Protein 4RTK (pdb70)

B-factor: mean 41.43, std 12.76, range [21.75, 84.57]

InterPro domains:
  IPR002052 DNA methylase, N-6 adenine-specific, conserved site [PS00092] (178-184)
  IPR012263 Adenine mod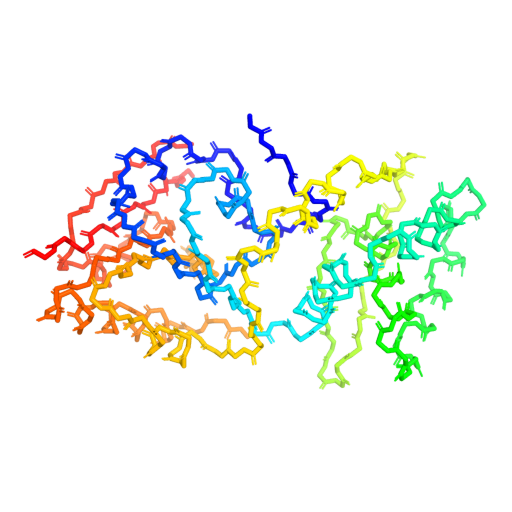ification methylase, M.EcoRV-type [PIRSF000398] (1-269)
  IPR012327 D12 class N6 adenine-specific DNA methyltransferase [PF02086] (10-251)
  IPR012327 D12 class N6 adenine-specific DNA methyltransferase [PR00505] (10-26)
  IPR012327 D12 class N6 adenine-specific DNA methyltransferase [PR00505] (31-45)
  IPR012327 D12 class N6 adenine-specific DNA methyltransferase [PR00505] (50-63)
  IPR012327 D12 class N6 adenine-specific DNA methyltransferase [PR00505] (175-187)
  IPR012327 D12 class N6 adenine-specific DNA methyltransferase [PTHR30481] (2-269)
  IPR012327 D12 class N6 adenine-specific DNA methyltransferase [TIGR00571] (5-267)
  IPR023095 Adenine-specific methyltransferase, domain 2 [G3DSA:1.10.1020.10] (57-156)
  IPR029063 S-adenosyl-L-methionine-dependent methyltransferase superfamily [G3DSA:3.40.50.150] (7-240)
  IPR029063 S-adenosyl-L-methionine-dependent methyltransferase superfamily [SSF53335] (5-267)

Structure (mmCIF, N/CA/C/O backbone):
data_4RTK
#
_entry.id   4RTK
#
_cell.length_a   36.331
_cell.length_b   63.044
_cell.length_c   142.185
_cell.angle_alpha   90.00
_cell.angle_beta   90.00
_cell.angle_gamma   90.00
#
_symmetry.space_group_name_H-M   'P 21 21 21'
#
loop_
_entity.id
_entity.type
_entity.pdbx_description
1 polymer 'DNA adenine methylase'
2 polymer "DNA (5'-D(*TP*CP*TP*AP*AP*AP*GP*AP*TP*CP*G)-3')"
3 polymer "DNA (5'-D(*AP*CP*GP*AP*TP*CP*TP*TP*TP*AP*G)-3')"
4 non-polymer S-ADENOSYL-L-HOMOCYSTEINE
5 non-polymer GLYCEROL
6 water water
#
loop_
_atom_site.group_PDB
_atom_site.id
_atom_site.type_symbol
_atom_site.label_atom_id
_atom_site.label_alt_id
_atom_site.label_comp_id
_atom_site.label_asym_id
_atom_site.label_entity_id
_atom_site.label_seq_id
_atom_site.pdbx_PDB_ins_code
_atom_site.Cartn_x
_atom_site.Cartn_y
_atom_site.Cartn_z
_atom_site.occupancy
_atom_site.B_iso_or_equiv
_atom_site.auth_seq_id
_atom_site.auth_comp_id
_atom_site.auth_asym_id
_atom_site.auth_atom_id
_atom_site.pdbx_PDB_model_num
ATOM 1 N N . LYS A 1 23 ? -23.649 -1.105 91.042 1.00 63.62 3 LYS A N 1
ATOM 2 C CA . LYS A 1 23 ? -22.234 -0.822 90.830 1.00 62.04 3 LYS A CA 1
ATOM 3 C C . LYS A 1 23 ? -21.576 -0.265 92.089 1.00 59.73 3 LYS A C 1
ATOM 4 O O . LYS A 1 23 ? -21.816 0.882 92.474 1.00 60.16 3 LYS A O 1
ATOM 10 N N . ASN A 1 24 ? -20.742 -1.083 92.721 1.00 55.87 4 ASN A N 1
ATOM 11 C CA . ASN A 1 24 ? -20.024 -0.672 93.922 1.00 52.66 4 ASN A CA 1
ATOM 12 C C . ASN A 1 24 ? -18.804 0.175 93.581 1.00 50.07 4 ASN A C 1
ATOM 13 O O . ASN A 1 24 ? -18.077 -0.122 92.632 1.00 49.67 4 ASN A O 1
ATOM 18 N N . ARG A 1 25 ? -18.583 1.232 94.356 1.00 48.04 5 ARG A N 1
ATOM 19 C CA . ARG A 1 2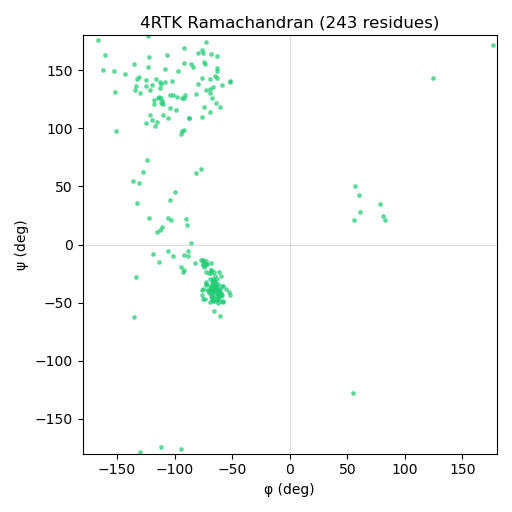5 ? -17.446 2.119 94.132 1.00 44.58 5 ARG A CA 1
ATOM 20 C C . ARG A 1 25 ? -16.269 1.777 95.040 1.00 39.40 5 ARG A C 1
ATOM 21 O O . ARG A 1 25 ? -16.452 1.301 96.160 1.00 37.33 5 ARG A O 1
ATOM 29 N N . ALA A 1 26 ? -15.060 2.021 94.546 1.00 36.71 6 ALA A N 1
ATOM 30 C CA . ALA A 1 26 ? -13.863 1.874 95.362 1.00 34.20 6 ALA A CA 1
ATOM 31 C C . ALA A 1 26 ? -13.776 3.044 96.330 1.00 33.28 6 ALA A C 1
ATOM 32 O O . ALA A 1 26 ? -14.364 4.097 96.083 1.00 33.88 6 ALA A O 1
ATOM 34 N N . PHE A 1 27 ? -13.056 2.868 97.432 1.00 31.68 7 PHE A N 1
ATOM 35 C CA . PHE A 1 27 ? -12.921 3.951 98.397 1.00 31.19 7 PHE A CA 1
ATOM 36 C C . PHE A 1 27 ? -11.733 4.845 98.048 1.00 30.62 7 PHE A C 1
ATOM 37 O O . PHE A 1 27 ? -11.519 5.880 98.678 1.00 30.83 7 PHE A O 1
ATOM 45 N N . LEU A 1 28 ? -10.975 4.445 97.029 1.00 29.93 8 LEU A N 1
ATOM 46 C CA . LEU A 1 28 ? -9.820 5.215 96.579 1.00 29.21 8 LEU A CA 1
ATOM 47 C C . LEU A 1 28 ? -10.020 5.813 95.194 1.00 30.14 8 LEU A C 1
ATOM 48 O O . LEU A 1 28 ? -10.570 5.165 94.302 1.00 30.40 8 LEU A O 1
ATOM 53 N N . LYS A 1 29 ? -9.571 7.052 95.019 1.00 29.92 9 LYS A N 1
ATOM 54 C CA . LYS A 1 29 ? -9.383 7.603 93.685 1.00 30.59 9 LYS A CA 1
ATOM 55 C C . LYS A 1 29 ? -8.155 6.927 93.093 1.00 31.79 9 LYS A C 1
ATOM 56 O O . LYS A 1 29 ? -7.128 6.821 93.760 1.00 31.15 9 LYS A O 1
ATOM 62 N N . TRP A 1 30 ? -8.247 6.461 91.853 1.00 34.34 10 TRP A N 1
ATOM 63 C CA . TRP A 1 30 ? -7.125 5.747 91.257 1.00 35.96 10 TRP A CA 1
ATOM 64 C C . TRP A 1 30 ? -7.108 5.910 89.742 1.00 39.08 10 TRP A C 1
ATOM 65 O O . TRP A 1 30 ? -8.129 5.733 89.079 1.00 39.27 10 TRP A O 1
ATOM 76 N N . ALA A 1 31 ? -5.941 6.253 89.204 1.00 41.60 11 ALA A N 1
ATOM 77 C CA . ALA A 1 31 ? -5.787 6.477 87.771 1.00 44.57 11 ALA A CA 1
ATOM 78 C C . ALA A 1 31 ? -5.914 5.171 87.000 1.00 45.75 11 ALA A C 1
ATOM 79 O O . ALA A 1 31 ? -5.322 4.159 87.375 1.00 44.94 11 ALA A O 1
ATOM 81 N N . GLY A 1 32 ? -6.688 5.198 85.922 1.00 47.95 12 GLY A N 1
ATOM 82 C CA . GLY A 1 32 ? -6.914 4.010 85.123 1.00 49.34 12 GLY A CA 1
ATOM 83 C C . GLY A 1 32 ? -7.969 3.108 85.732 1.00 50.67 12 GLY A C 1
ATOM 84 O O . GLY A 1 32 ? -7.977 1.899 85.493 1.00 51.49 12 GLY A O 1
ATOM 85 N N . GLY A 1 33 ? -8.855 3.696 86.531 1.00 51.61 13 GLY A N 1
ATOM 86 C CA . GLY A 1 33 ? -9.965 2.961 87.109 1.00 52.49 13 GLY A CA 1
ATOM 87 C C . GLY A 1 33 ? -10.890 2.450 86.024 1.00 55.14 13 GLY A C 1
ATOM 88 O O . GLY A 1 33 ? -11.031 3.078 84.975 1.00 57.04 13 GLY A O 1
ATOM 89 N N . LYS A 1 34 ? -11.522 1.310 86.275 1.00 55.39 14 LYS A N 1
ATOM 90 C CA . LYS A 1 34 ? -12.343 0.663 85.259 1.00 56.59 14 LYS A CA 1
ATOM 91 C C . LYS A 1 34 ? -13.833 0.700 85.586 1.00 57.04 14 LYS A C 1
ATOM 92 O O . LYS A 1 34 ? -14.621 -0.032 84.986 1.00 57.14 14 LYS A O 1
ATOM 98 N N . TYR A 1 35 ? -14.211 1.556 86.532 1.00 57.80 15 TYR A N 1
ATOM 99 C CA . TYR A 1 35 ? -15.617 1.732 86.898 1.00 58.82 15 TYR A CA 1
ATOM 100 C C . TYR A 1 35 ? -16.533 2.022 85.695 1.00 59.54 15 TYR A C 1
ATOM 101 O O . TYR A 1 35 ? -17.621 1.454 85.611 1.00 60.88 15 TYR A O 1
ATOM 110 N N . PRO A 1 36 ? -16.109 2.897 84.762 1.00 58.46 16 PRO A N 1
ATOM 111 C CA . PRO A 1 36 ? -17.033 3.142 83.645 1.00 59.13 16 PRO A CA 1
ATOM 112 C C . PRO A 1 36 ? -17.153 1.988 82.644 1.00 57.77 16 PRO A C 1
ATOM 113 O O . PRO A 1 36 ? -18.076 1.998 81.831 1.00 59.88 16 PRO A O 1
ATOM 117 N N . LEU A 1 37 ? -16.243 1.019 82.697 1.00 54.98 17 LEU A N 1
ATOM 118 C CA . LEU A 1 37 ? -16.206 -0.044 81.693 1.00 53.44 17 LEU A CA 1
ATOM 119 C C . LEU A 1 37 ? -16.559 -1.417 82.258 1.00 51.05 17 LEU A C 1
ATOM 120 O O . LEU A 1 37 ? -16.354 -2.436 81.596 1.00 50.55 17 LEU A O 1
ATOM 125 N N . LEU A 1 38 ? -17.094 -1.439 83.474 1.00 49.16 18 LEU A N 1
ATOM 126 C CA . LEU A 1 38 ? -17.319 -2.689 84.195 1.00 48.00 18 LEU A CA 1
ATOM 127 C C . LEU A 1 38 ? -18.270 -3.651 83.487 1.00 49.70 18 LEU A C 1
ATOM 128 O O . LEU A 1 38 ? -18.054 -4.863 83.504 1.00 49.35 18 LEU A O 1
ATOM 133 N N . ASP A 1 39 ? -19.318 -3.118 82.868 1.00 51.38 19 ASP A N 1
ATOM 134 C CA . ASP A 1 39 ? -20.296 -3.958 82.186 1.00 53.11 19 ASP A CA 1
ATOM 135 C C . ASP A 1 39 ? -19.681 -4.680 80.988 1.00 52.28 19 ASP A C 1
ATOM 136 O O . ASP A 1 39 ? -20.021 -5.828 80.706 1.00 52.38 19 ASP A O 1
ATOM 141 N N . ASP A 1 40 ? -18.770 -4.007 80.291 1.00 51.66 20 ASP A N 1
ATOM 142 C CA . ASP A 1 40 ? -18.089 -4.610 79.151 1.00 52.13 20 ASP A CA 1
ATOM 143 C C . ASP A 1 40 ? -17.127 -5.702 79.608 1.00 49.59 20 ASP A C 1
ATOM 144 O O . ASP A 1 40 ? -17.012 -6.749 78.970 1.00 49.99 20 ASP A O 1
ATOM 149 N N . ILE A 1 41 ? -16.442 -5.450 80.718 1.00 47.30 21 ILE A N 1
ATOM 150 C CA . ILE A 1 41 ? -15.491 -6.407 81.269 1.00 46.03 21 ILE A CA 1
ATOM 151 C C . ILE A 1 41 ? -16.199 -7.667 81.760 1.00 47.27 21 ILE A C 1
ATOM 152 O O . ILE A 1 41 ? -15.788 -8.784 81.445 1.00 47.89 21 ILE A O 1
ATOM 157 N N . LYS A 1 42 ? -17.271 -7.476 82.521 1.00 47.91 22 LYS A N 1
ATOM 158 C CA . LYS A 1 42 ? -18.025 -8.589 83.089 1.00 48.60 22 LYS A CA 1
ATOM 159 C C . LYS A 1 42 ? -18.708 -9.427 82.014 1.00 51.02 22 LYS A C 1
ATOM 160 O O . LYS A 1 42 ? -19.001 -10.603 82.227 1.00 51.84 22 LYS A O 1
ATOM 166 N N . ARG A 1 43 ? -18.958 -8.820 80.859 1.00 51.97 23 ARG A N 1
ATOM 167 C CA . ARG A 1 43 ? -19.606 -9.521 79.759 1.00 54.27 23 ARG A CA 1
ATOM 168 C C . ARG A 1 43 ? -18.664 -10.524 79.097 1.00 54.24 23 ARG A C 1
ATOM 169 O O . ARG A 1 43 ? -19.110 -11.485 78.474 1.00 56.26 23 ARG A O 1
ATOM 171 N N . HIS A 1 44 ? -17.363 -10.299 79.240 1.00 52.24 24 HIS A N 1
ATOM 172 C CA . HIS A 1 44 ? -16.372 -11.130 78.566 1.00 51.98 24 HIS A CA 1
ATOM 173 C C . HIS A 1 44 ? -15.459 -11.851 79.551 1.00 49.70 24 HIS A C 1
ATOM 174 O O . HIS A 1 44 ? -14.665 -12.705 79.159 1.00 49.74 24 HIS A O 1
ATOM 181 N N . LEU A 1 45 ? -15.576 -11.503 80.828 1.00 48.24 25 LEU A N 1
ATOM 182 C CA . LEU A 1 45 ? -14.801 -12.165 81.871 1.00 46.75 25 LEU A CA 1
ATOM 183 C C . LEU A 1 45 ? -15.359 -13.560 82.138 1.00 48.34 25 LEU A C 1
ATOM 184 O O . LEU A 1 45 ? -16.515 -13.702 82.537 1.00 49.50 25 LEU A O 1
ATOM 189 N N . PRO A 1 46 ? -14.537 -14.596 81.911 1.00 48.40 26 PRO A N 1
ATOM 190 C CA . PRO A 1 46 ? -14.956 -15.988 82.109 1.00 49.68 26 PRO A 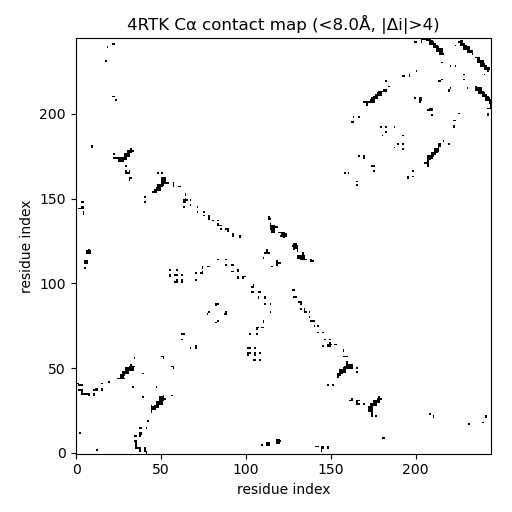CA 1
ATOM 191 C C . PRO A 1 46 ? -15.294 -16.291 83.565 1.00 48.77 26 PRO A C 1
ATOM 192 O O . PRO A 1 46 ? -14.903 -15.539 84.458 1.00 46.84 26 PRO A O 1
ATOM 196 N N . LYS A 1 47 ? -16.017 -17.382 83.796 1.00 50.23 27 LYS A N 1
ATOM 197 C CA . LYS A 1 47 ? -16.381 -17.783 85.148 1.00 50.40 27 LYS A CA 1
ATOM 198 C C . LYS A 1 47 ? -15.342 -18.738 85.723 1.00 49.92 27 LYS A C 1
ATOM 199 O O . LYS A 1 47 ? -14.620 -19.405 84.980 1.00 50.96 27 LYS A O 1
ATOM 201 N N . GLY A 1 48 ? -15.269 -18.797 87.048 1.00 48.92 28 GLY A N 1
ATOM 202 C CA . GLY A 1 48 ? -14.313 -19.655 87.722 1.00 48.55 28 GLY A CA 1
ATOM 203 C C . GLY A 1 48 ? -14.368 -19.486 89.228 1.00 48.13 28 GLY A C 1
ATOM 204 O O . GLY A 1 48 ? -15.046 -18.594 89.736 1.00 47.73 28 GLY A O 1
ATOM 205 N N . GLU A 1 49 ? -13.653 -20.348 89.944 1.00 47.91 29 GLU A N 1
ATOM 206 C CA . GLU A 1 49 ? -13.622 -20.288 91.400 1.00 47.22 29 GLU A CA 1
ATOM 207 C C . GLU A 1 49 ? -12.892 -19.044 91.894 1.00 43.54 29 GLU A C 1
ATOM 208 O O . GLU A 1 49 ? -13.361 -18.357 92.802 1.00 42.77 29 GLU A O 1
ATOM 214 N N . CYS A 1 50 ? -11.742 -18.763 91.291 1.00 41.42 30 CYS A N 1
ATOM 215 C CA . CYS A 1 50 ? -10.877 -17.689 91.764 1.00 38.77 30 CYS A CA 1
ATOM 216 C C . CYS A 1 50 ? -10.546 -16.673 90.674 1.00 37.36 30 CYS A C 1
ATOM 217 O O . CYS A 1 50 ? -10.238 -17.041 89.540 1.00 38.06 30 CYS A O 1
ATOM 220 N N . LEU A 1 51 ? -10.610 -15.392 91.029 1.00 35.97 31 LEU A N 1
ATOM 221 C CA . LEU A 1 51 ? -10.202 -14.323 90.123 1.00 35.47 31 LEU A CA 1
ATOM 222 C C . LEU A 1 51 ? -8.841 -13.768 90.526 1.00 34.43 31 LEU A C 1
ATOM 223 O O . LEU A 1 51 ? -8.626 -13.404 91.683 1.00 33.80 31 LEU A O 1
ATOM 228 N N . VAL A 1 52 ? -7.925 -13.704 89.565 1.00 33.96 32 VAL A N 1
ATOM 229 C CA . VAL A 1 52 ? -6.593 -13.170 89.817 1.00 32.53 32 VAL A CA 1
ATOM 230 C C . VAL A 1 52 ? -6.407 -11.823 89.123 1.00 31.32 32 VAL A C 1
ATOM 231 O O . VAL A 1 52 ? -6.541 -11.721 87.903 1.00 31.43 32 VAL A O 1
ATOM 235 N N . GLU A 1 53 ? -6.109 -10.791 89.908 1.00 30.86 33 GLU A N 1
ATOM 236 C CA . GLU A 1 53 ? -5.842 -9.461 89.367 1.00 30.35 33 GLU A CA 1
ATOM 237 C C . GLU A 1 53 ? -4.414 -9.015 89.676 1.00 28.56 33 GLU A C 1
ATOM 238 O O . GLU A 1 53 ? -4.117 -8.597 90.795 1.00 28.01 33 GLU A O 1
ATOM 244 N N . PRO A 1 54 ? -3.522 -9.109 88.681 1.00 28.09 34 PRO A N 1
ATOM 245 C CA . PRO A 1 54 ? -2.121 -8.694 88.820 1.00 27.33 34 PRO A CA 1
ATOM 246 C C . PRO A 1 54 ? -1.961 -7.181 88.974 1.00 26.08 34 PRO A C 1
ATOM 247 O O . PRO A 1 54 ? -0.939 -6.723 89.485 1.00 25.90 34 PRO A O 1
ATOM 251 N N . PHE A 1 55 ? -2.961 -6.421 88.534 1.00 25.64 35 PHE A N 1
ATOM 252 C CA . PHE A 1 55 ? -2.932 -4.963 88.629 1.00 25.50 35 PHE A CA 1
ATOM 253 C C . PHE A 1 55 ? -4.201 -4.454 89.304 1.00 25.37 35 PHE A C 1
ATOM 254 O O . PHE A 1 55 ? -4.973 -3.717 88.692 1.00 24.89 35 PHE A O 1
ATOM 262 N N . VAL A 1 56 ? -4.413 -4.837 90.561 1.00 25.91 36 VAL A N 1
ATOM 263 C CA . VAL A 1 56 ? -5.712 -4.638 91.204 1.00 26.17 36 VAL A CA 1
ATOM 264 C C . VAL A 1 56 ? -6.101 -3.163 91.348 1.00 25.36 36 VAL A C 1
ATOM 265 O O . VAL A 1 56 ? -7.273 -2.820 91.203 1.00 25.62 36 VAL A O 1
ATOM 269 N N . GLY A 1 57 ? -5.124 -2.294 91.599 1.00 25.08 37 GLY A N 1
ATOM 270 C CA . GLY A 1 57 ? -5.397 -0.876 91.774 1.00 24.99 37 GLY A CA 1
ATOM 271 C C . GLY A 1 57 ? -6.436 -0.611 92.849 1.00 25.22 37 GLY A C 1
ATOM 272 O O . GLY A 1 57 ? -6.316 -1.102 93.972 1.00 24.05 37 GLY A O 1
ATOM 273 N N . ALA A 1 58 ? -7.465 0.157 92.500 1.00 26.57 38 ALA A N 1
ATOM 274 C CA . ALA A 1 58 ? -8.541 0.474 93.433 1.00 27.91 38 ALA A CA 1
ATOM 275 C C . ALA A 1 58 ? -9.478 -0.716 93.627 1.00 28.63 38 ALA A C 1
ATOM 276 O O . ALA A 1 58 ? -10.298 -0.727 94.546 1.00 29.16 38 ALA A O 1
ATOM 278 N N . GLY A 1 59 ? -9.357 -1.708 92.749 1.00 28.54 39 GLY A N 1
ATOM 279 C CA . GLY A 1 59 ? -10.108 -2.945 92.872 1.00 29.00 39 GLY A CA 1
ATOM 280 C C . GLY A 1 59 ? -11.553 -2.865 92.414 1.00 30.57 39 GLY A C 1
ATOM 281 O O . GLY A 1 59 ? -12.422 -3.528 92.980 1.00 30.96 39 GLY A O 1
ATOM 282 N N . SER A 1 60 ? -11.812 -2.070 91.380 1.00 31.59 40 SER A N 1
ATOM 283 C CA . SER A 1 60 ? -13.176 -1.856 90.902 1.00 33.23 40 SER A CA 1
ATOM 284 C C . SER A 1 60 ? -13.804 -3.127 90.326 1.00 33.51 40 SER A C 1
ATOM 285 O O . SER A 1 60 ? -15.017 -3.325 90.419 1.00 34.17 40 SER A O 1
ATOM 288 N N . VAL A 1 61 ? -12.982 -3.989 89.737 1.00 32.64 41 VAL A N 1
ATOM 289 C CA . VAL A 1 61 ? -13.472 -5.253 89.195 1.00 33.60 41 VAL A CA 1
ATOM 290 C C . VAL A 1 61 ? -13.753 -6.237 90.328 1.00 33.07 41 VAL A C 1
ATOM 291 O O . VAL A 1 61 ? -14.803 -6.881 90.363 1.00 33.96 41 VAL A O 1
ATOM 295 N N . PHE A 1 62 ? -12.804 -6.337 91.252 1.00 31.94 42 PHE A N 1
ATOM 296 C CA . PHE A 1 62 ? -12.951 -7.148 92.457 1.00 31.38 42 PHE A CA 1
ATOM 297 C C . PHE A 1 62 ? -14.230 -6.796 93.212 1.00 31.91 42 PHE A C 1
ATOM 298 O O . PHE A 1 62 ? -14.941 -7.680 93.690 1.00 32.83 42 PHE A O 1
ATOM 306 N N . LEU A 1 63 ? -14.530 -5.504 93.295 1.00 31.21 43 LEU A N 1
ATOM 307 C CA . LEU A 1 63 ? -15.698 -5.038 94.034 1.00 32.74 43 LEU A CA 1
ATOM 308 C C . LEU A 1 63 ? -17.012 -5.279 93.292 1.00 34.55 43 LEU A C 1
ATOM 309 O O . LEU A 1 63 ? -18.084 -5.233 93.895 1.00 36.58 43 LEU A O 1
ATOM 314 N N . ASN A 1 64 ? -16.935 -5.538 91.990 1.00 34.28 44 ASN A N 1
ATOM 315 C CA . ASN A 1 64 ? -18.146 -5.672 91.185 1.00 36.87 44 ASN A CA 1
ATOM 316 C C . ASN A 1 64 ? -18.270 -7.012 90.468 1.00 38.71 44 ASN A C 1
ATOM 317 O O . ASN A 1 64 ? -18.973 -7.125 89.465 1.00 40.23 44 ASN A O 1
ATOM 322 N N . THR A 1 65 ? -17.585 -8.024 90.990 1.00 38.48 45 THR A N 1
ATOM 323 C CA . THR A 1 65 ? -17.748 -9.390 90.506 1.00 39.87 45 THR A CA 1
ATOM 324 C C . THR A 1 65 ? -18.155 -10.293 91.665 1.00 40.97 45 THR A C 1
ATOM 325 O O . THR A 1 65 ? -18.278 -9.833 92.801 1.00 39.75 45 THR A O 1
ATOM 329 N N . ASP A 1 66 ? -18.363 -11.575 91.381 1.00 43.05 46 ASP A N 1
ATOM 330 C CA . ASP A 1 66 ? -18.849 -12.499 92.399 1.00 45.22 46 ASP A CA 1
ATOM 331 C C . ASP A 1 66 ? -18.105 -13.834 92.376 1.00 45.51 46 ASP A C 1
ATOM 332 O O . ASP A 1 66 ? -18.718 -14.896 92.273 1.00 47.72 46 ASP A O 1
ATOM 337 N N . PHE A 1 67 ? -16.781 -13.776 92.475 1.00 43.11 47 PHE A N 1
ATOM 338 C CA . PHE A 1 67 ? -15.976 -14.988 92.564 1.00 43.48 47 PHE A CA 1
ATOM 339 C C . PHE A 1 67 ? -15.915 -15.463 94.013 1.00 44.42 47 PHE A C 1
ATOM 340 O O . PHE A 1 67 ? -16.036 -14.662 94.941 1.00 44.23 47 PHE A O 1
ATOM 348 N N . SER A 1 68 ? -15.735 -16.766 94.206 1.00 45.38 48 SER A N 1
ATOM 349 C CA . SER A 1 68 ? -15.687 -17.336 95.548 1.00 46.21 48 SER A CA 1
ATOM 350 C C . SER A 1 68 ? -14.354 -17.040 96.228 1.00 44.20 48 SER A C 1
ATOM 351 O O . SER A 1 68 ? -14.233 -17.144 97.448 1.00 44.21 48 SER A O 1
ATOM 354 N N . ARG A 1 69 ? -13.359 -16.667 95.429 1.00 42.09 49 ARG A N 1
ATOM 355 C CA . ARG A 1 69 ? -12.020 -16.393 95.938 1.00 40.27 49 ARG A CA 1
ATOM 356 C C . ARG A 1 69 ? -11.292 -15.400 95.041 1.00 36.73 49 ARG A C 1
ATOM 357 O O . ARG A 1 69 ? -11.525 -15.357 93.834 1.00 35.99 49 ARG A O 1
ATOM 365 N N . TYR A 1 70 ? -10.414 -14.600 95.637 1.00 34.41 50 TYR A N 1
ATOM 366 C CA . TYR A 1 70 ? -9.648 -13.616 94.881 1.00 32.73 50 TYR A CA 1
ATOM 367 C C . TYR A 1 70 ? -8.165 -13.643 95.235 1.00 30.91 50 TYR A C 1
ATOM 368 O O . TYR A 1 70 ? -7.791 -13.843 96.390 1.00 30.59 50 TYR A O 1
ATOM 377 N N . ILE A 1 71 ? -7.329 -13.447 94.222 1.00 29.41 51 ILE A N 1
ATOM 378 C CA . ILE A 1 71 ? -5.909 -13.192 94.428 1.00 28.68 51 ILE A CA 1
ATOM 379 C C . ILE A 1 71 ? -5.597 -11.827 93.833 1.00 26.83 51 ILE A C 1
ATOM 380 O O . ILE A 1 71 ? -5.579 -11.659 92.613 1.00 26.67 51 ILE A O 1
ATOM 385 N N . LEU A 1 72 ? -5.372 -10.847 94.700 1.00 26.16 52 LEU A N 1
ATOM 386 C CA . LEU A 1 72 ? -5.217 -9.467 94.259 1.00 25.38 52 LEU A CA 1
ATOM 387 C C . LEU A 1 72 ? -3.799 -8.965 94.505 1.00 25.03 52 LEU A C 1
ATOM 388 O O . LEU A 1 72 ? -3.287 -9.042 95.623 1.00 25.33 52 LEU A O 1
ATOM 393 N N . ALA A 1 73 ? -3.168 -8.448 93.456 1.00 23.72 53 ALA A N 1
ATOM 394 C CA . ALA A 1 73 ? -1.779 -8.020 93.555 1.00 23.18 53 ALA A CA 1
ATOM 395 C C . ALA A 1 73 ? -1.534 -6.662 92.904 1.00 23.54 53 ALA A C 1
ATOM 396 O O . ALA A 1 73 ? -2.273 -6.238 92.014 1.00 23.52 53 ALA A O 1
ATOM 398 N N . ASP A 1 74 ? -0.484 -5.990 93.365 1.00 23.72 54 ASP A N 1
ATOM 399 C CA . ASP A 1 74 ? -0.073 -4.700 92.826 1.00 24.87 54 ASP A CA 1
ATOM 400 C C . ASP A 1 74 ? 1.364 -4.419 93.253 1.00 24.92 54 ASP A C 1
ATOM 401 O O . ASP A 1 74 ? 1.803 -4.873 94.311 1.00 25.62 54 ASP A O 1
ATOM 406 N N . ILE A 1 75 ? 2.098 -3.676 92.433 1.00 24.53 55 ILE A N 1
ATOM 407 C CA . ILE A 1 75 ? 3.485 -3.356 92.749 1.00 25.38 55 ILE A CA 1
ATOM 408 C C . ILE A 1 75 ? 3.551 -2.296 93.852 1.00 24.80 55 ILE A C 1
ATOM 409 O O . ILE A 1 75 ? 4.571 -2.146 94.525 1.00 24.42 55 ILE A O 1
ATOM 414 N N . ASN A 1 76 ? 2.449 -1.576 94.044 1.00 23.80 56 ASN A N 1
ATOM 415 C CA . ASN A 1 76 ? 2.384 -0.517 95.047 1.00 25.02 56 ASN A CA 1
ATOM 416 C C . ASN A 1 76 ? 2.250 -1.108 96.448 1.00 24.45 56 ASN A C 1
ATOM 417 O O . ASN A 1 76 ? 1.204 -1.654 96.801 1.00 24.51 56 ASN A O 1
ATOM 422 N N . SER A 1 77 ? 3.309 -0.991 97.244 1.00 24.57 57 SER A N 1
ATOM 423 C CA . SER A 1 77 ? 3.339 -1.593 98.574 1.00 24.59 57 SER A CA 1
ATOM 424 C C . SER A 1 77 ? 2.454 -0.855 99.575 1.00 24.28 57 SER A C 1
ATOM 425 O O . SER A 1 77 ? 1.905 -1.467 100.492 1.00 24.13 57 SER A O 1
ATOM 428 N N . ASP A 1 78 ? 2.321 0.456 99.407 1.00 23.97 58 ASP A N 1
ATOM 429 C CA . ASP A 1 78 ? 1.446 1.240 100.272 1.00 24.04 58 ASP A CA 1
ATOM 430 C C . ASP A 1 78 ? -0.008 0.832 100.064 1.00 22.85 58 ASP A C 1
ATOM 431 O O . ASP A 1 78 ? -0.794 0.774 101.011 1.00 22.15 58 ASP A O 1
ATOM 436 N N . LEU A 1 79 ? -0.351 0.548 98.812 1.00 22.22 59 LEU A N 1
ATOM 437 C CA . LEU A 1 79 ? -1.695 0.120 98.450 1.00 23.04 59 LEU A CA 1
ATOM 438 C C . LEU A 1 79 ? -2.035 -1.232 99.072 1.00 23.54 59 LEU A C 1
ATOM 439 O O . LEU A 1 79 ? -3.098 -1.403 99.668 1.00 24.44 59 LEU A O 1
ATOM 444 N N . ILE A 1 80 ? -1.123 -2.188 98.929 1.00 23.21 60 ILE A N 1
ATOM 445 C CA . ILE A 1 80 ? -1.338 -3.535 99.446 1.00 23.15 60 ILE A CA 1
ATOM 446 C C . ILE A 1 80 ? -1.376 -3.540 100.976 1.00 23.54 60 ILE A C 1
ATOM 447 O O . ILE A 1 80 ? -2.190 -4.239 101.580 1.00 25.01 60 ILE A O 1
ATOM 452 N N . SER A 1 81 ? -0.505 -2.752 101.599 1.00 22.81 61 SER A N 1
ATOM 453 C CA . SER A 1 81 ? -0.493 -2.640 103.055 1.00 22.84 61 SER A CA 1
ATOM 454 C C . SER A 1 81 ? -1.806 -2.051 103.562 1.00 23.50 61 SER A C 1
ATOM 455 O O . SER A 1 81 ? -2.356 -2.507 104.566 1.00 24.60 61 SER A O 1
ATOM 458 N N . LEU A 1 82 ? -2.303 -1.040 102.855 1.00 22.31 62 LEU A N 1
ATOM 459 C CA . LEU A 1 82 ? -3.577 -0.414 103.187 1.00 22.69 62 LEU A CA 1
ATOM 460 C C . LEU A 1 82 ? -4.727 -1.418 103.148 1.00 22.28 62 LEU A C 1
ATOM 461 O O . LEU A 1 82 ? -5.568 -1.441 104.043 1.00 21.75 62 LEU A O 1
ATOM 466 N N . TYR A 1 83 ? -4.754 -2.249 102.110 1.00 22.86 63 TYR A N 1
ATOM 467 C CA . TYR A 1 83 ? -5.820 -3.234 101.946 1.00 24.06 63 TYR A CA 1
ATOM 468 C C . TYR A 1 83 ? -5.816 -4.269 103.068 1.00 24.80 63 TYR A C 1
ATOM 469 O O . TYR A 1 83 ? -6.874 -4.708 103.526 1.00 25.43 63 TYR A O 1
ATOM 478 N N . ASN A 1 84 ? -4.623 -4.656 103.506 1.00 25.58 64 ASN A N 1
ATOM 479 C CA . ASN A 1 84 ? -4.485 -5.597 104.611 1.00 27.03 64 ASN A CA 1
ATOM 480 C C . ASN A 1 84 ? -4.965 -4.999 105.931 1.00 26.34 64 ASN A C 1
ATOM 481 O O . ASN A 1 84 ? -5.593 -5.684 106.735 1.00 26.76 64 ASN A O 1
ATOM 486 N N . ILE A 1 85 ? -4.666 -3.722 106.150 1.00 25.52 65 ILE A N 1
ATOM 487 C CA . ILE A 1 85 ? -5.094 -3.034 107.366 1.00 26.21 65 ILE A CA 1
ATOM 488 C C . ILE A 1 85 ? -6.611 -2.878 107.406 1.00 25.80 65 ILE A C 1
ATOM 489 O O . ILE A 1 85 ? -7.241 -3.117 108.437 1.00 27.23 65 ILE A O 1
ATOM 494 N N . VAL A 1 86 ? -7.191 -2.475 106.280 1.00 25.99 66 VAL A N 1
ATOM 495 C CA . VAL A 1 86 ? -8.637 -2.315 106.175 1.00 26.59 66 VAL A CA 1
ATOM 496 C C . VAL A 1 86 ? -9.350 -3.648 106.401 1.00 28.11 66 VAL A C 1
ATOM 497 O O . VAL A 1 86 ? -10.390 -3.707 107.058 1.00 29.83 66 VAL A O 1
ATOM 501 N N . LYS A 1 87 ? -8.773 -4.720 105.868 1.00 27.59 67 LYS A N 1
ATOM 502 C CA . LYS A 1 87 ? -9.361 -6.051 105.997 1.00 29.25 67 LYS A CA 1
ATOM 503 C C . LYS A 1 87 ? -9.355 -6.568 107.435 1.00 30.60 67 LYS A C 1
ATOM 504 O O . LYS A 1 87 ? -10.378 -7.038 107.936 1.00 31.75 67 LYS A O 1
ATOM 510 N N . MET A 1 88 ? -8.204 -6.475 108.093 1.00 31.08 68 MET A N 1
ATOM 511 C CA . MET A 1 88 ? -8.007 -7.107 109.396 1.00 33.07 68 MET A CA 1
ATOM 512 C C . MET A 1 88 ? -8.329 -6.197 110.581 1.00 34.06 68 MET A C 1
ATOM 513 O O . MET A 1 88 ? -8.594 -6.676 111.683 1.00 35.23 68 MET A O 1
ATOM 518 N N . ARG A 1 89 ? -8.293 -4.888 110.357 1.00 31.88 69 ARG A N 1
ATOM 519 C CA . ARG A 1 89 ? -8.537 -3.928 111.429 1.00 33.64 69 ARG A CA 1
ATOM 520 C C . ARG A 1 89 ? -9.554 -2.884 110.985 1.00 33.55 69 ARG A C 1
ATOM 521 O O . ARG A 1 89 ? -9.310 -1.682 111.087 1.00 33.17 69 ARG A O 1
ATOM 529 N N . THR A 1 90 ? -10.700 -3.360 110.508 1.00 33.89 70 THR A N 1
ATOM 530 C CA . THR A 1 90 ? -11.697 -2.513 109.858 1.00 34.04 70 THR A CA 1
ATOM 531 C C . THR A 1 90 ? -12.249 -1.401 110.746 1.00 35.00 70 THR A C 1
ATOM 532 O O . THR A 1 90 ? -12.107 -0.221 110.425 1.00 33.92 70 THR A O 1
ATOM 536 N N . ASP A 1 91 ? -12.884 -1.778 111.851 1.00 37.31 71 ASP A 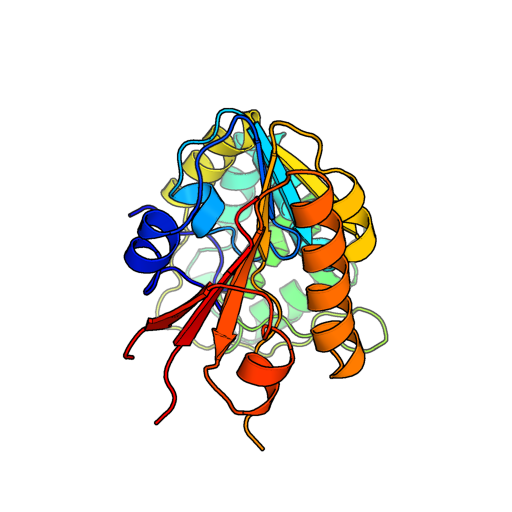N 1
ATOM 537 C CA . ASP A 1 91 ? -13.507 -0.804 112.743 1.00 39.77 71 ASP A CA 1
ATOM 538 C C . ASP A 1 91 ? -12.494 0.192 113.293 1.00 39.00 71 ASP A C 1
ATOM 539 O O . ASP A 1 91 ? -12.769 1.388 113.374 1.00 39.54 71 ASP A O 1
ATOM 544 N N . GLU A 1 92 ? -11.322 -0.311 113.665 1.00 37.70 72 GLU A N 1
ATOM 545 C CA . GLU A 1 92 ? -10.250 0.535 114.171 1.00 37.62 72 GLU A CA 1
ATOM 546 C C . GLU A 1 92 ? -9.795 1.549 113.125 1.00 35.25 72 GLU A C 1
ATOM 547 O O . GLU A 1 92 ? -9.573 2.720 113.437 1.00 35.22 72 GLU A O 1
ATOM 553 N N . TYR A 1 93 ? -9.662 1.092 111.884 1.00 32.85 73 TYR A N 1
ATOM 554 C CA . TYR A 1 93 ? -9.191 1.946 110.800 1.00 30.83 73 TYR A CA 1
ATOM 555 C C . TYR A 1 93 ? -10.190 3.046 110.458 1.00 31.12 73 TYR A C 1
ATOM 556 O O . TYR A 1 93 ? -9.815 4.211 110.321 1.00 31.26 73 TYR A O 1
ATOM 565 N N . VAL A 1 94 ? -11.457 2.667 110.306 1.00 31.15 74 VAL A N 1
ATOM 566 C CA . VAL A 1 94 ? -12.501 3.616 109.935 1.00 31.92 74 VAL A CA 1
ATOM 567 C C . VAL A 1 94 ? -12.605 4.742 110.959 1.00 34.54 74 VAL A C 1
ATOM 568 O O . VAL A 1 94 ? -12.707 5.913 110.593 1.00 35.33 74 VAL A O 1
ATOM 572 N N . GLN A 1 95 ? -12.557 4.385 112.240 1.00 35.82 75 GLN A N 1
ATOM 573 C CA . GLN A 1 95 ? -12.642 5.369 113.316 1.00 38.21 75 GLN A CA 1
ATOM 574 C C . GLN A 1 95 ? -11.482 6.363 113.274 1.00 37.33 75 GLN A C 1
ATOM 575 O O . GLN A 1 95 ? -11.670 7.557 113.506 1.00 38.60 75 GLN A O 1
ATOM 577 N N . ALA A 1 96 ? -10.286 5.867 112.974 1.00 35.12 76 ALA A N 1
ATOM 578 C CA . ALA A 1 96 ? -9.094 6.708 112.945 1.00 34.10 76 ALA A CA 1
ATOM 579 C C . ALA A 1 96 ? -9.048 7.572 111.689 1.00 32.53 76 ALA A C 1
ATOM 580 O O . ALA A 1 96 ? -8.720 8.758 111.751 1.00 32.58 76 ALA A O 1
ATOM 582 N N . ALA A 1 97 ? -9.377 6.970 110.551 1.00 31.17 77 ALA A N 1
ATOM 583 C CA . ALA A 1 97 ? -9.347 7.669 109.270 1.00 30.66 77 ALA A CA 1
ATOM 584 C C . ALA A 1 97 ? -10.406 8.767 109.189 1.00 32.93 77 ALA A C 1
ATOM 585 O O . ALA A 1 97 ? -10.202 9.788 108.531 1.00 32.86 77 ALA A O 1
ATOM 587 N N . ARG A 1 98 ? -11.534 8.550 109.860 1.00 34.74 78 ARG A N 1
ATOM 588 C CA . ARG A 1 98 ? -12.649 9.492 109.825 1.00 37.29 78 ARG A CA 1
ATOM 589 C C . ARG A 1 98 ? -12.282 10.829 110.465 1.00 38.29 78 ARG A C 1
ATOM 590 O O . ARG A 1 98 ? -12.827 11.871 110.108 1.00 38.65 78 ARG A O 1
ATOM 598 N N . GLU A 1 99 ? -11.339 10.792 111.399 1.00 38.84 79 GLU A N 1
ATOM 599 C CA . GLU A 1 99 ? -10.922 11.984 112.126 1.00 41.19 79 GLU A CA 1
ATOM 600 C C . GLU A 1 99 ? -10.120 12.947 111.260 1.00 39.14 79 GLU A C 1
ATOM 601 O O . GLU A 1 99 ? -9.934 14.112 111.628 1.00 40.02 79 GLU A O 1
ATOM 607 N N . LEU A 1 100 ? -9.626 12.456 110.125 1.00 36.42 80 LEU A N 1
ATOM 608 C CA . LEU A 1 100 ? -8.845 13.289 109.216 1.00 35.80 80 LEU A CA 1
ATOM 609 C C . LEU A 1 100 ? -9.722 13.954 108.155 1.00 35.22 80 LEU A C 1
ATOM 610 O O . LEU A 1 100 ? -9.258 14.813 107.404 1.00 34.65 80 LEU A O 1
ATOM 615 N N . PHE A 1 101 ? -10.988 13.548 108.103 1.00 35.55 81 PHE A N 1
ATOM 616 C CA . PHE A 1 101 ? -11.935 14.074 107.122 1.00 36.34 81 PHE A CA 1
ATOM 617 C C . PHE A 1 101 ? -12.836 15.152 107.720 1.00 40.42 81 PHE A C 1
ATOM 618 O O . PHE A 1 101 ? -14.049 15.152 107.511 1.00 42.01 81 PHE A O 1
ATOM 626 N N . VAL A 1 102 ? -12.227 16.069 108.463 1.00 41.91 82 VAL A N 1
ATOM 627 C CA . VAL A 1 102 ? -12.934 17.181 109.081 1.00 45.49 82 VAL A CA 1
ATOM 628 C C . VAL A 1 102 ? -12.584 18.461 108.322 1.00 44.89 82 VAL A C 1
ATOM 629 O O . VAL A 1 102 ? -11.612 18.480 107.567 1.00 42.74 82 VAL A O 1
ATOM 633 N N . PRO A 1 103 ? -13.381 19.530 108.499 1.00 47.55 83 PRO A N 1
ATOM 634 C CA . PRO A 1 103 ? -13.067 20.785 107.803 1.00 47.15 83 PRO A CA 1
ATOM 635 C C . PRO A 1 103 ? -11.690 21.356 108.150 1.00 46.54 83 PRO A C 1
ATOM 636 O O . PRO A 1 103 ? -11.104 22.056 107.324 1.00 45.72 83 PRO A O 1
ATOM 640 N N . GLU A 1 104 ? -11.183 21.056 109.343 1.00 46.79 84 GLU A N 1
ATOM 641 C CA . GLU A 1 104 ? -9.896 21.591 109.787 1.00 47.46 84 GLU A CA 1
ATOM 642 C C . GLU A 1 104 ? -8.731 21.124 108.916 1.00 43.06 84 GLU A C 1
ATOM 643 O O . GLU A 1 104 ? -7.733 21.830 108.774 1.00 43.82 84 GLU A O 1
ATOM 649 N N . THR A 1 105 ? -8.860 19.935 108.335 1.00 39.93 85 THR A N 1
ATOM 650 C CA . THR A 1 105 ? -7.762 19.330 107.586 1.00 36.79 85 THR A CA 1
ATOM 651 C C . THR A 1 105 ? -7.738 19.727 106.113 1.00 35.01 85 THR A C 1
ATOM 652 O O . THR A 1 105 ? -6.774 19.437 105.404 1.00 32.25 85 THR A O 1
ATOM 656 N N . ASN A 1 106 ? -8.794 20.387 105.648 1.00 36.15 86 ASN A N 1
ATOM 657 C CA . ASN A 1 106 ? -8.841 20.826 104.258 1.00 35.72 86 ASN A CA 1
ATOM 658 C C . ASN A 1 106 ? -8.071 22.130 104.088 1.00 36.46 86 ASN A C 1
ATOM 659 O O . ASN A 1 106 ? -8.631 23.159 103.706 1.00 38.38 86 ASN A O 1
ATOM 664 N N . CYS A 1 107 ? -6.778 22.069 104.385 1.00 35.87 87 CYS A N 1
ATOM 665 C CA . CYS A 1 107 ? -5.905 23.233 104.337 1.00 37.67 87 CYS A CA 1
ATOM 666 C C . CYS A 1 107 ? -4.524 22.827 103.832 1.00 36.54 87 CYS A C 1
ATOM 667 O O . CYS A 1 107 ? -4.066 21.715 104.094 1.00 34.53 87 CYS A O 1
ATOM 670 N N . ALA A 1 108 ? -3.866 23.727 103.107 1.00 30.35 88 ALA A N 1
ATOM 671 C CA . ALA A 1 108 ? -2.586 23.414 102.480 1.00 30.14 88 ALA A CA 1
ATOM 672 C C . ALA A 1 108 ? -1.511 23.079 103.509 1.00 30.34 88 ALA A C 1
ATOM 673 O O . ALA A 1 108 ? -0.794 22.087 103.372 1.00 29.02 88 ALA A O 1
ATOM 675 N N . GLU A 1 109 ? -1.410 23.908 104.542 1.00 31.55 89 GLU A N 1
ATOM 676 C CA . GLU A 1 109 ? -0.381 23.741 105.560 1.00 32.99 89 GLU A CA 1
ATOM 677 C C . GLU A 1 109 ? -0.557 22.428 106.324 1.00 31.99 89 GLU A C 1
ATOM 678 O O . GLU A 1 109 ? 0.420 21.750 106.642 1.00 31.12 89 GLU A O 1
ATOM 684 N N . VAL A 1 110 ? -1.806 22.070 106.606 1.00 31.33 90 VAL A N 1
ATOM 685 C CA . VAL A 1 110 ? -2.105 20.820 107.296 1.00 30.41 90 VAL A CA 1
ATOM 686 C C . VAL A 1 110 ? -1.817 19.614 106.401 1.00 27.83 90 VAL A C 1
ATOM 687 O O . VAL A 1 110 ? -1.277 18.605 106.857 1.00 27.14 90 VAL A O 1
ATOM 691 N N . TYR A 1 111 ? -2.176 19.731 105.125 1.00 26.15 91 TYR A N 1
ATOM 692 C CA . TYR A 1 111 ? -1.957 18.660 104.157 1.00 24.92 91 TYR A CA 1
ATOM 693 C C . TYR A 1 111 ? -0.482 18.272 104.054 1.00 24.67 91 TYR A C 1
ATOM 694 O O . TYR A 1 111 ? -0.138 17.093 104.109 1.00 22.86 91 TYR A O 1
ATOM 703 N N . TYR A 1 112 ? 0.388 19.265 103.903 1.00 25.64 92 TYR A N 1
ATOM 704 C CA . TYR A 1 112 ? 1.803 18.988 103.682 1.00 25.78 92 TYR A CA 1
ATOM 705 C C . TYR A 1 112 ? 2.487 18.415 104.922 1.00 26.64 92 TYR A C 1
ATOM 706 O O . TYR A 1 112 ? 3.493 17.713 104.811 1.00 26.94 92 TYR A O 1
ATOM 715 N N . GLN A 1 113 ? 1.941 18.700 106.101 1.00 26.33 93 GLN A N 1
ATOM 716 C CA . GLN A 1 113 ? 2.479 18.109 107.321 1.00 26.66 93 GLN A CA 1
ATOM 717 C C . GLN A 1 113 ? 2.039 16.653 107.449 1.00 25.84 93 GLN A C 1
ATOM 718 O O . GLN A 1 113 ? 2.818 15.799 107.870 1.00 26.52 93 GLN A O 1
ATOM 724 N N . PHE A 1 114 ? 0.789 16.375 107.087 1.00 25.47 94 PHE A N 1
ATOM 725 C CA . PHE A 1 114 ? 0.294 15.000 107.073 1.00 25.26 94 PHE A CA 1
ATOM 726 C C . PHE A 1 114 ? 1.042 14.174 106.033 1.00 24.18 94 PHE A C 1
ATOM 727 O O . PHE A 1 114 ? 1.276 12.979 106.226 1.00 23.84 94 PHE A O 1
ATOM 735 N N . ARG A 1 115 ? 1.414 14.815 104.930 1.00 23.86 95 ARG A N 1
ATOM 736 C CA . ARG A 1 115 ? 2.197 14.155 103.893 1.00 23.19 95 ARG A CA 1
ATOM 737 C C . ARG A 1 115 ? 3.595 13.846 104.413 1.00 24.41 95 ARG A C 1
ATOM 738 O O . ARG A 1 115 ? 4.156 12.786 104.132 1.00 23.62 95 ARG A O 1
ATOM 746 N N . GLU A 1 116 ? 4.152 14.777 105.181 1.00 25.69 96 GLU A N 1
ATOM 747 C CA . GLU A 1 116 ? 5.465 14.578 105.779 1.00 27.29 96 GLU A CA 1
ATOM 748 C C . GLU A 1 116 ? 5.412 13.506 106.865 1.00 27.34 96 GLU A C 1
ATOM 749 O O . GLU A 1 116 ? 6.334 12.700 106.992 1.00 26.43 96 GLU A O 1
ATOM 755 N N . GLU A 1 117 ? 4.332 13.495 107.642 1.00 27.66 97 GLU A N 1
ATOM 756 C CA . GLU A 1 117 ? 4.157 12.482 108.679 1.00 28.38 97 GLU A CA 1
ATOM 757 C C . GLU A 1 117 ? 4.063 11.090 108.059 1.00 27.26 97 GLU A C 1
ATOM 758 O O . GLU A 1 117 ? 4.614 10.126 108.589 1.00 26.95 97 GLU A O 1
ATOM 764 N N . PHE A 1 118 ? 3.361 10.998 106.933 1.00 26.81 98 PHE A N 1
ATOM 765 C CA . PHE A 1 118 ? 3.228 9.741 106.203 1.00 26.70 98 PHE A CA 1
ATOM 766 C C . PHE A 1 118 ? 4.592 9.231 105.758 1.00 28.04 98 PHE A C 1
ATOM 767 O O . PHE A 1 118 ? 4.928 8.064 105.959 1.00 28.73 98 PHE A O 1
ATOM 775 N N . ASN A 1 119 ? 5.380 10.118 105.162 1.00 28.26 99 ASN A N 1
ATOM 776 C CA . ASN A 1 119 ? 6.682 9.742 104.628 1.00 28.89 99 ASN A CA 1
ATOM 777 C C . ASN A 1 119 ? 7.692 9.389 105.717 1.00 30.16 99 ASN A C 1
ATOM 778 O O . ASN A 1 119 ? 8.659 8.674 105.464 1.00 31.02 99 ASN A O 1
ATOM 783 N N . LYS A 1 120 ? 7.460 9.882 106.929 1.00 31.15 100 LYS A N 1
ATOM 784 C CA . LYS A 1 120 ? 8.388 9.653 108.033 1.00 33.13 100 LYS A CA 1
ATOM 785 C C . LYS A 1 120 ? 7.908 8.554 108.979 1.00 33.60 100 LYS A C 1
ATOM 786 O O . LYS A 1 120 ? 8.652 8.112 109.854 1.00 34.36 100 LYS A O 1
ATOM 792 N N . SER A 1 121 ? 6.667 8.116 108.802 1.00 32.55 101 SER A N 1
ATOM 793 C CA . SER A 1 121 ? 6.106 7.078 109.659 1.00 33.49 101 SER A CA 1
ATOM 794 C C . SER A 1 121 ? 6.644 5.700 109.290 1.00 33.70 101 SER A C 1
ATOM 795 O O . SER A 1 121 ? 6.866 5.401 108.117 1.00 31.82 101 SER A O 1
ATOM 798 N N . GLN A 1 122 ? 6.862 4.869 110.302 1.00 36.22 102 GLN A N 1
ATOM 799 C CA . GLN A 1 122 ? 7.248 3.483 110.076 1.00 37.72 102 GLN A CA 1
ATOM 800 C C . GLN A 1 122 ? 6.158 2.553 110.592 1.00 37.22 102 GLN A C 1
ATOM 801 O O . GLN A 1 122 ? 6.352 1.341 110.691 1.00 37.59 102 GLN A O 1
ATOM 807 N N . ASP A 1 123 ? 5.011 3.139 110.919 1.00 35.23 103 ASP A N 1
ATOM 808 C CA . ASP A 1 123 ? 3.857 2.388 111.391 1.00 34.76 103 ASP A CA 1
ATOM 809 C C . ASP A 1 123 ? 2.869 2.156 110.255 1.00 32.54 103 ASP A C 1
ATOM 810 O O . ASP A 1 123 ? 2.300 3.109 109.722 1.00 32.27 103 ASP A O 1
ATOM 815 N N . PRO A 1 124 ? 2.668 0.883 109.878 1.00 31.43 104 PRO A N 1
ATOM 816 C CA . PRO A 1 124 ? 1.760 0.492 108.794 1.00 29.41 104 PRO A CA 1
ATOM 817 C C . PRO A 1 124 ? 0.335 1.009 108.980 1.00 28.16 104 PRO A C 1
ATOM 818 O O . PRO A 1 124 ? -0.300 1.394 107.999 1.00 26.98 104 PRO A O 1
ATOM 822 N N . PHE A 1 125 ? -0.158 1.021 110.215 1.00 27.72 105 PHE A N 1
ATOM 823 C CA . PHE A 1 125 ? -1.518 1.484 110.471 1.00 27.62 105 PHE A CA 1
ATOM 824 C C . PHE A 1 125 ? -1.648 2.986 110.241 1.00 26.84 105 PHE A C 1
ATOM 825 O O . PHE A 1 125 ? -2.560 3.437 109.550 1.00 26.19 105 PHE A O 1
ATOM 833 N N . ARG A 1 126 ? -0.739 3.758 110.827 1.00 27.32 106 ARG A N 1
ATOM 834 C CA . ARG A 1 126 ? -0.781 5.210 110.690 1.00 27.15 106 ARG A CA 1
ATOM 835 C C . ARG A 1 126 ? -0.607 5.634 109.235 1.00 25.49 106 ARG A C 1
ATOM 836 O O . ARG A 1 126 ? -1.271 6.562 108.768 1.00 25.27 106 ARG A O 1
ATOM 844 N N . ARG A 1 127 ? 0.288 4.951 108.525 1.00 23.97 107 ARG A N 1
ATOM 845 C CA . ARG A 1 127 ? 0.525 5.235 107.114 1.00 22.77 107 ARG A CA 1
ATOM 846 C C . ARG A 1 127 ? -0.723 4.955 106.285 1.00 22.44 107 ARG A C 1
ATOM 847 O O . ARG A 1 127 ? -1.043 5.701 105.361 1.00 22.24 107 ARG A O 1
ATOM 855 N N . ALA A 1 128 ? -1.425 3.878 106.627 1.00 22.65 108 ALA A N 1
ATOM 856 C CA . ALA A 1 128 ? -2.651 3.502 105.931 1.00 23.40 108 ALA A CA 1
ATOM 857 C C . ALA A 1 128 ? -3.742 4.545 106.142 1.00 23.78 108 ALA A C 1
ATOM 858 O O . ALA A 1 128 ? -4.478 4.888 105.215 1.00 23.31 108 ALA A O 1
ATOM 860 N N . VAL A 1 129 ? -3.840 5.042 107.370 1.00 24.13 109 VAL A N 1
ATOM 861 C CA . VAL A 1 129 ? -4.796 6.088 107.705 1.00 25.09 109 VAL A CA 1
ATOM 862 C C . VAL A 1 129 ? -4.485 7.363 106.924 1.00 24.18 109 VAL A C 1
ATOM 863 O O . VAL A 1 129 ? -5.375 7.971 106.326 1.00 24.01 109 VAL A O 1
ATOM 867 N N . LEU A 1 130 ? -3.214 7.752 106.920 1.00 23.77 110 LEU A N 1
ATOM 868 C CA . LEU A 1 130 ? -2.783 8.963 106.230 1.00 23.61 110 LEU A CA 1
ATOM 869 C C . LEU A 1 130 ? -2.866 8.816 104.713 1.00 22.76 110 LEU A C 1
ATOM 870 O O . LEU A 1 130 ? -3.086 9.796 104.001 1.00 22.14 110 LEU A O 1
ATOM 875 N N . PHE A 1 131 ? -2.691 7.592 104.224 1.00 22.39 111 PHE A N 1
ATOM 876 C CA . PHE A 1 131 ? -2.735 7.331 102.788 1.00 22.65 111 PHE A CA 1
ATOM 877 C C . PHE A 1 131 ? -4.102 7.668 102.200 1.00 22.92 111 PHE A C 1
ATOM 878 O O . PHE A 1 131 ? -4.196 8.191 101.089 1.00 23.16 111 PHE A O 1
ATOM 886 N N . LEU A 1 132 ? -5.157 7.361 102.949 1.00 22.70 112 LEU A N 1
ATOM 887 C CA . LEU A 1 132 ? -6.518 7.653 102.511 1.00 22.76 112 LEU A CA 1
ATOM 888 C C . LEU A 1 132 ? -6.756 9.158 102.464 1.00 22.32 112 LEU A C 1
ATOM 889 O O . LEU A 1 132 ? -7.359 9.669 101.521 1.00 22.71 112 LEU A O 1
ATOM 894 N N . TYR A 1 133 ? -6.281 9.859 103.487 1.00 23.08 113 TYR A N 1
ATOM 895 C CA . TYR A 1 133 ? -6.376 11.314 103.530 1.00 23.62 113 TYR A CA 1
ATOM 896 C C . TYR A 1 133 ? -5.699 11.942 102.315 1.00 23.46 113 TYR A C 1
ATOM 897 O O . TYR A 1 133 ? -6.282 12.790 101.638 1.00 23.59 113 TYR A O 1
ATOM 906 N N . LEU A 1 134 ? -4.469 11.516 102.045 1.00 22.83 114 LEU A N 1
ATOM 907 C CA . LEU A 1 134 ? -3.689 12.050 100.933 1.00 23.29 114 LEU A CA 1
ATOM 908 C C . LEU A 1 134 ? -4.351 11.765 99.588 1.00 22.95 114 LEU A C 1
ATOM 909 O O . LEU A 1 134 ? -4.272 12.573 98.663 1.00 23.02 114 LEU A O 1
ATOM 914 N N . ASN A 1 135 ? -5.006 10.613 99.487 1.00 23.18 115 ASN A N 1
ATOM 915 C CA . ASN A 1 135 ? -5.671 10.213 98.252 1.00 23.41 115 ASN A CA 1
ATOM 916 C C . ASN A 1 135 ? -6.878 11.086 97.914 1.00 24.05 115 ASN A C 1
ATOM 917 O O . ASN A 1 135 ? -7.164 11.333 96.743 1.00 24.29 115 ASN A O 1
ATOM 922 N N . ARG A 1 136 ? -7.578 11.561 98.939 1.00 24.36 116 ARG A N 1
ATOM 923 C CA . ARG A 1 136 ? -8.819 12.297 98.721 1.00 25.67 116 ARG A CA 1
ATOM 924 C C . ARG A 1 136 ? -8.672 13.800 98.957 1.00 25.63 116 ARG A C 1
ATOM 925 O O . ARG A 1 136 ? -9.603 14.566 98.704 1.00 26.44 116 ARG A O 1
ATOM 933 N N . TYR A 1 137 ? -7.504 14.219 99.434 1.00 24.61 117 TYR A N 1
ATOM 934 C CA . TYR A 1 137 ? -7.218 15.640 99.621 1.00 25.36 117 TYR A CA 1
ATOM 935 C C . TYR A 1 137 ? -6.120 16.108 98.670 1.00 25.74 117 TYR A C 1
ATOM 936 O O . TYR A 1 137 ? -5.924 17.307 98.476 1.00 26.67 117 TYR A O 1
ATOM 945 N N . GLY A 1 138 ? -5.409 15.152 98.081 1.00 24.60 118 GLY A N 1
ATOM 946 C CA . GLY A 1 138 ? -4.300 15.458 97.196 1.00 24.61 118 GLY A CA 1
ATOM 947 C C . GLY A 1 138 ? -4.720 15.858 95.795 1.00 25.08 118 GLY A C 1
ATOM 948 O O . GLY A 1 138 ? -5.857 15.631 95.383 1.00 25.59 118 GLY A O 1
ATOM 949 N N . TYR A 1 139 ? -3.784 16.448 95.058 1.00 25.66 119 TYR A N 1
ATOM 950 C CA . TYR A 1 139 ? -4.047 16.958 93.717 1.00 27.81 119 TYR A CA 1
ATOM 951 C C . TYR A 1 139 ? -4.500 15.868 92.748 1.00 27.70 119 TYR A C 1
ATOM 952 O O . TYR A 1 139 ? -3.760 14.921 92.480 1.00 26.50 119 TYR A O 1
ATOM 961 N N . ASN A 1 140 ? -5.720 16.016 92.236 1.00 29.21 120 ASN A N 1
ATOM 962 C CA . ASN A 1 140 ? -6.291 15.106 91.240 1.00 30.21 120 ASN A CA 1
ATOM 963 C C . ASN A 1 140 ? -6.304 13.639 91.664 1.00 29.52 120 ASN A C 1
ATOM 964 O O . ASN A 1 140 ? -6.383 12.747 90.819 1.00 30.03 120 ASN A O 1
ATOM 969 N N . GLY A 1 141 ? -6.231 13.392 92.968 1.00 28.73 121 GLY A N 1
ATOM 970 C CA . GLY A 1 141 ? -6.233 12.037 93.490 1.00 29.49 121 GLY A CA 1
ATOM 971 C C . GLY A 1 141 ? -5.052 11.219 93.000 1.00 30.33 121 GLY A C 1
ATOM 972 O O . GLY A 1 141 ? -5.129 9.993 92.905 1.00 30.64 121 GLY A O 1
ATOM 973 N N . LEU A 1 142 ? -3.954 11.900 92.692 1.00 29.89 122 LEU A N 1
ATOM 974 C CA . LEU A 1 142 ? -2.771 11.239 92.158 1.00 30.13 122 LEU A CA 1
ATOM 975 C C . LEU A 1 142 ? -2.019 10.437 93.212 1.00 28.82 122 LEU A C 1
ATOM 976 O O . LEU A 1 142 ? -2.116 10.708 94.408 1.00 28.27 122 LEU A O 1
ATOM 981 N N . CYS A 1 143 ? -1.272 9.442 92.749 1.00 28.89 123 CYS A N 1
ATOM 982 C CA . CYS A 1 143 ? -0.320 8.735 93.591 1.00 28.81 123 CYS A CA 1
ATOM 983 C C . CYS A 1 143 ? 1.046 8.802 92.922 1.00 29.95 123 CYS A C 1
ATOM 984 O O . CYS A 1 143 ? 1.298 8.109 91.936 1.00 32.00 123 CYS A O 1
ATOM 987 N N . ARG A 1 144 ? 1.917 9.654 93.449 1.00 28.09 124 ARG A N 1
ATOM 988 C CA . ARG A 1 144 ? 3.228 9.876 92.854 1.00 27.90 124 ARG A CA 1
ATOM 989 C C . ARG A 1 144 ? 4.317 9.844 93.917 1.00 27.00 124 ARG A C 1
ATOM 990 O O . ARG A 1 144 ? 4.157 10.415 94.996 1.00 26.25 124 ARG A O 1
ATOM 998 N N . TYR A 1 145 ? 5.420 9.170 93.610 1.00 27.85 125 TYR A N 1
ATOM 999 C CA . TYR A 1 145 ? 6.556 9.091 94.521 1.00 28.83 125 TYR A CA 1
ATOM 1000 C C . TYR A 1 145 ? 7.820 9.623 93.861 1.00 30.11 125 TYR A C 1
ATOM 1001 O O . TYR A 1 145 ? 7.893 9.722 92.637 1.00 30.37 125 TYR A O 1
ATOM 1010 N N . ASN A 1 146 ? 8.814 9.964 94.674 1.00 31.15 126 ASN A N 1
ATOM 1011 C CA . ASN A 1 146 ? 10.154 10.210 94.159 1.00 33.43 126 ASN A CA 1
ATOM 1012 C C . 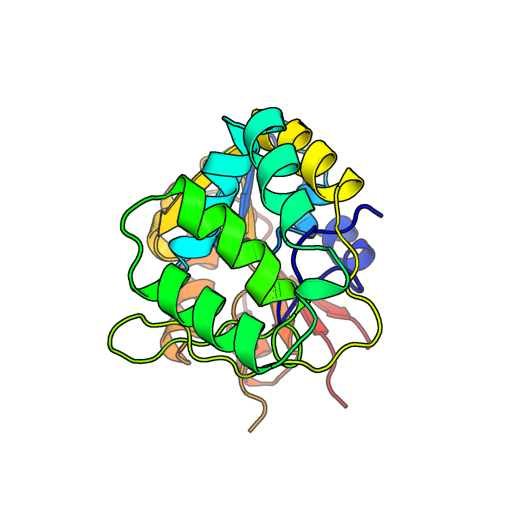ASN A 1 146 ? 10.961 8.920 94.269 1.00 36.04 126 ASN A C 1
ATOM 1013 O O . ASN A 1 146 ? 10.424 7.887 94.672 1.00 34.64 126 ASN A O 1
ATOM 1018 N N . LEU A 1 147 ? 12.242 8.975 93.918 1.00 38.96 127 LEU A N 1
ATOM 1019 C CA . LEU A 1 147 ? 13.076 7.776 93.910 1.00 42.14 127 LEU A CA 1
ATOM 1020 C C . LEU A 1 147 ? 13.419 7.297 95.319 1.00 44.51 127 LEU A C 1
ATOM 1021 O O . LEU A 1 147 ? 13.832 6.156 95.509 1.00 45.14 127 LEU A O 1
ATOM 1026 N N . ARG A 1 148 ? 13.235 8.169 96.303 1.00 46.08 128 ARG A N 1
ATOM 1027 C CA . ARG A 1 148 ? 13.473 7.818 97.695 1.00 46.88 128 ARG A CA 1
ATOM 1028 C C . ARG A 1 148 ? 12.238 7.168 98.314 1.00 44.94 128 ARG A C 1
ATOM 1029 O O . ARG A 1 148 ? 12.228 6.825 99.496 1.00 45.44 128 ARG A O 1
ATOM 1037 N N . GLY A 1 149 ? 11.194 7.012 97.506 1.00 41.65 129 GLY A N 1
ATOM 1038 C CA . GLY A 1 149 ? 9.980 6.349 97.944 1.00 38.93 129 GLY A CA 1
ATOM 1039 C C . GLY A 1 149 ? 9.037 7.265 98.701 1.00 37.03 129 GLY A C 1
ATOM 1040 O O . GLY A 1 149 ? 8.176 6.804 99.452 1.00 37.05 129 GLY A O 1
ATOM 1041 N N . GLU A 1 150 ? 9.193 8.570 98.507 1.00 35.84 130 GLU A N 1
ATOM 1042 C CA . GLU A 1 150 ? 8.381 9.535 99.240 1.00 33.88 130 GLU A CA 1
ATOM 1043 C C . GLU A 1 150 ? 7.234 10.097 98.404 1.00 30.25 130 GLU A C 1
ATOM 1044 O O . GLU A 1 150 ? 7.435 10.567 97.285 1.00 30.25 130 GLU A O 1
ATOM 1050 N N . PHE A 1 151 ? 6.033 10.040 98.969 1.00 27.70 131 PHE A N 1
ATOM 1051 C CA . PHE A 1 151 ? 4.832 10.589 98.350 1.00 25.83 131 PHE A CA 1
ATOM 1052 C C . PHE A 1 151 ? 4.966 12.103 98.220 1.00 25.79 131 PHE A C 1
ATOM 1053 O O . PHE A 1 151 ? 5.170 12.791 99.220 1.00 26.27 131 PHE A O 1
ATOM 1061 N N . ASN A 1 152 ? 4.864 12.624 96.997 1.00 24.80 132 ASN A N 1
ATOM 1062 C CA . ASN A 1 152 ? 5.072 14.057 96.775 1.00 25.08 132 ASN A CA 1
ATOM 1063 C C . ASN A 1 152 ? 3.998 14.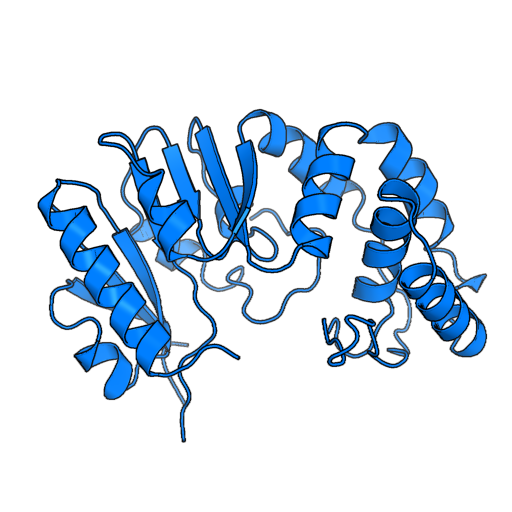733 95.919 1.00 24.15 132 ASN A C 1
ATOM 1064 O O . ASN A 1 152 ? 4.295 15.638 95.135 1.00 24.18 132 ASN A O 1
ATOM 1069 N N . VAL A 1 153 ? 2.753 14.296 96.078 1.00 23.83 133 VAL A N 1
ATOM 1070 C CA . VAL A 1 153 ? 1.624 14.934 95.411 1.00 22.95 133 VAL A CA 1
ATOM 1071 C C . VAL A 1 153 ? 1.200 16.174 96.195 1.00 23.52 133 VAL A C 1
ATOM 1072 O O . VAL A 1 153 ? 1.015 16.104 97.410 1.00 22.68 133 VAL A O 1
ATOM 1076 N N . PRO A 1 154 ? 1.057 17.317 95.504 1.00 23.83 134 PRO A N 1
ATOM 1077 C CA . PRO A 1 154 ? 0.695 18.576 96.169 1.00 24.82 134 PRO A CA 1
ATOM 1078 C C . PRO A 1 154 ? -0.765 18.619 96.621 1.00 24.74 134 PRO A C 1
ATOM 1079 O O . PRO A 1 154 ? -1.533 17.705 96.320 1.00 24.12 134 PRO A O 1
ATOM 1083 N N . PHE A 1 155 ? -1.130 19.677 97.340 1.00 26.00 135 PHE A N 1
ATOM 1084 C CA . PHE A 1 155 ? -2.482 19.839 97.867 1.00 26.12 135 PHE A CA 1
ATOM 1085 C C . PHE A 1 155 ? -3.506 19.952 96.742 1.00 27.32 135 PHE A C 1
ATOM 1086 O O . PHE A 1 155 ? -3.230 20.547 95.702 1.00 27.76 135 PHE A O 1
ATOM 1094 N N . GLY A 1 156 ? -4.688 19.381 96.956 1.00 27.32 136 GLY A N 1
ATOM 1095 C CA . GLY A 1 156 ? -5.689 19.286 95.908 1.00 27.87 136 GLY A CA 1
ATOM 1096 C C . GLY A 1 156 ? -6.696 20.419 95.853 1.00 30.18 136 GLY A C 1
ATOM 1097 O O . GLY A 1 156 ? -7.293 20.663 94.804 1.00 30.89 136 GLY A O 1
ATOM 1098 N N . ARG A 1 157 ? -6.892 21.096 96.981 1.00 31.08 137 ARG A N 1
ATOM 1099 C CA . ARG A 1 157 ? -7.819 22.227 97.077 1.00 32.56 137 ARG A CA 1
ATOM 1100 C C . ARG A 1 157 ? -9.247 21.875 96.653 1.00 33.20 137 ARG A C 1
ATOM 1101 O O . ARG A 1 157 ? -9.851 22.574 95.837 1.00 34.13 137 ARG A O 1
ATOM 1103 N N . TYR A 1 158 ? -9.784 20.795 97.212 1.00 32.83 138 TYR A N 1
ATOM 1104 C CA . TYR A 1 158 ? -11.168 20.411 96.955 1.00 34.49 138 TYR A CA 1
ATOM 1105 C C . TYR A 1 158 ? -12.108 21.136 97.909 1.00 36.18 138 TYR A C 1
ATOM 1106 O O . TYR A 1 158 ? -11.704 21.539 98.999 1.00 36.83 138 TYR A O 1
ATOM 1115 N N . LYS A 1 159 ? -13.362 21.298 97.497 1.00 37.71 139 LYS A N 1
ATOM 1116 C CA . LYS A 1 159 ? -14.360 21.969 98.322 1.00 39.00 139 LYS A CA 1
ATOM 1117 C C . LYS A 1 159 ? -14.661 21.174 99.593 1.00 38.55 139 LYS A C 1
ATOM 1118 O O . LYS A 1 159 ? -14.511 21.685 100.702 1.00 38.71 139 LYS A O 1
ATOM 1120 N N . LYS A 1 160 ? -15.088 19.925 99.426 1.00 37.93 140 LYS A N 1
ATOM 1121 C CA . LYS A 1 160 ? -15.350 19.046 100.563 1.00 37.74 140 LYS A CA 1
ATOM 1122 C C . LYS A 1 160 ? -15.131 17.580 100.200 1.00 35.43 140 LYS A C 1
ATOM 1123 O O . LYS A 1 160 ? -16.014 16.938 99.629 1.00 35.63 140 LYS A O 1
ATOM 1129 N N . PRO A 1 161 ? -13.946 17.050 100.530 1.00 33.89 141 PRO A N 1
ATOM 1130 C CA . PRO A 1 161 ? -13.608 15.643 100.292 1.00 32.82 141 PRO A CA 1
ATOM 1131 C C . PRO A 1 161 ? -14.569 14.687 100.992 1.00 33.69 141 PRO A C 1
ATOM 1132 O O . PRO A 1 161 ? -14.939 14.905 102.146 1.00 33.93 141 PRO A O 1
ATOM 1136 N N . TYR A 1 162 ? -14.966 13.637 100.284 1.00 33.94 142 TYR A N 1
ATOM 1137 C CA . TYR A 1 162 ? -15.911 12.659 100.807 1.00 35.17 142 TYR A CA 1
ATOM 1138 C C . TYR A 1 162 ? -15.194 11.510 101.510 1.00 34.05 142 TYR A C 1
ATOM 1139 O O . TYR A 1 162 ? -14.271 10.915 100.955 1.00 32.71 142 TYR A O 1
ATOM 1148 N N . PHE A 1 163 ? -15.613 11.213 102.737 1.00 34.50 143 PHE A N 1
ATOM 1149 C CA . PHE A 1 163 ? -15.059 10.085 103.477 1.00 33.10 143 PHE A CA 1
ATOM 1150 C C . PHE A 1 163 ? -15.835 8.819 103.135 1.00 33.93 143 PHE A C 1
ATOM 1151 O O . PHE A 1 163 ? -16.986 8.665 103.540 1.00 35.31 143 PHE A O 1
ATOM 1159 N N . PRO A 1 164 ? -15.201 7.906 102.385 1.00 32.40 144 PRO A N 1
ATOM 1160 C CA . PRO A 1 164 ? -15.858 6.706 101.857 1.00 33.37 144 PRO A CA 1
ATOM 1161 C C . PRO A 1 164 ? -16.053 5.614 102.905 1.00 33.92 144 PRO A C 1
ATOM 1162 O O . PRO A 1 164 ? -15.469 4.540 102.781 1.00 32.93 144 PRO A O 1
ATOM 1166 N N . GLU A 1 165 ? -16.873 5.884 103.916 1.00 36.27 145 GLU A N 1
ATOM 1167 C CA . GLU A 1 165 ? -17.088 4.927 104.996 1.00 37.39 145 GLU A CA 1
ATOM 1168 C C . GLU A 1 165 ? -17.833 3.682 104.521 1.00 37.65 145 GLU A C 1
ATOM 1169 O O . GLU A 1 165 ? -17.468 2.560 104.873 1.00 36.94 145 GLU A O 1
ATOM 1175 N N . ALA A 1 166 ? -18.879 3.886 103.727 1.00 38.63 146 ALA A N 1
ATOM 1176 C CA . ALA A 1 166 ? -19.665 2.776 103.201 1.00 40.67 146 ALA A CA 1
ATOM 1177 C C . ALA A 1 166 ? -18.810 1.877 102.312 1.00 39.38 146 ALA A C 1
ATOM 1178 O O . ALA A 1 166 ? -18.885 0.650 102.396 1.00 39.67 146 ALA A O 1
ATOM 1180 N N . GLU A 1 167 ? -17.995 2.501 101.468 1.00 38.05 147 GLU A N 1
ATOM 1181 C CA . GLU A 1 167 ? -17.120 1.772 100.558 1.00 37.10 147 GLU A CA 1
ATOM 1182 C C . GLU A 1 167 ? -16.028 1.025 101.315 1.00 34.99 147 GLU A C 1
ATOM 1183 O O . GLU A 1 167 ? -15.624 -0.067 100.917 1.00 35.16 147 GLU A O 1
ATOM 1189 N N . LEU A 1 168 ? -15.554 1.618 102.406 1.00 32.99 148 LEU A N 1
ATOM 1190 C CA . LEU A 1 168 ? -14.535 0.986 103.237 1.00 32.10 148 LEU A CA 1
ATOM 1191 C C . LEU A 1 168 ? -15.047 -0.309 103.862 1.00 33.26 148 LEU A C 1
ATOM 1192 O O . LEU A 1 168 ? -14.366 -1.332 103.829 1.00 32.04 148 LEU A O 1
ATOM 1197 N N . TYR A 1 169 ? -16.250 -0.261 104.429 1.00 36.45 149 TYR A N 1
ATOM 1198 C CA . TYR A 1 169 ? -16.827 -1.433 105.080 1.00 38.51 149 TYR A CA 1
ATOM 1199 C C . TYR A 1 169 ? -17.154 -2.526 104.071 1.00 38.66 149 TYR A C 1
ATOM 1200 O O . TYR A 1 169 ? -16.971 -3.711 104.350 1.00 38.61 149 TYR A O 1
ATOM 1209 N N . HIS A 1 170 ? -17.636 -2.127 102.899 1.00 38.57 150 HIS A N 1
ATOM 1210 C CA . HIS A 1 170 ? -17.958 -3.091 101.857 1.00 39.58 150 HIS A CA 1
ATOM 1211 C C . HIS A 1 170 ? -16.696 -3.743 101.303 1.00 36.92 150 HIS A C 1
ATOM 1212 O O . HIS A 1 170 ? -16.696 -4.932 100.983 1.00 37.42 150 HIS A O 1
ATOM 1219 N N . PHE A 1 171 ? -15.625 -2.962 101.185 1.00 34.87 151 PHE A N 1
ATOM 1220 C CA . PHE A 1 171 ? -14.344 -3.498 100.738 1.00 33.85 151 PHE A CA 1
ATOM 1221 C C . PHE A 1 171 ? -13.845 -4.533 101.734 1.00 33.59 151 PHE A C 1
ATOM 1222 O O . PHE A 1 171 ? -13.379 -5.603 101.348 1.00 33.43 151 PHE A O 1
ATOM 1230 N N . ALA A 1 172 ? -13.948 -4.199 103.017 1.00 33.62 152 ALA A N 1
ATOM 1231 C CA . ALA A 1 172 ? -13.505 -5.082 104.090 1.00 33.89 152 ALA A CA 1
ATOM 1232 C C . ALA A 1 172 ? -14.270 -6.396 104.069 1.00 35.16 152 ALA A C 1
ATOM 1233 O O . ALA A 1 172 ? -13.693 -7.465 104.263 1.00 34.10 152 ALA A O 1
ATOM 1235 N N . GLU A 1 173 ? -15.574 -6.305 103.831 1.00 37.21 153 GLU A N 1
ATOM 1236 C CA . GLU A 1 173 ? -16.432 -7.480 103.766 1.00 39.89 153 GLU A CA 1
ATOM 1237 C C . GLU A 1 173 ? -16.026 -8.407 102.626 1.00 38.81 153 GLU A C 1
ATOM 1238 O O . GLU A 1 173 ? -15.860 -9.611 102.821 1.00 39.18 153 GLU A O 1
ATOM 1244 N N . LYS A 1 174 ? -15.870 -7.841 101.435 1.00 38.20 154 LYS A N 1
ATOM 1245 C CA . LYS A 1 174 ? -15.481 -8.623 100.269 1.00 39.07 154 LYS A CA 1
ATOM 1246 C C . LYS A 1 174 ? -14.063 -9.167 100.401 1.00 37.74 154 LYS A C 1
ATOM 1247 O O . LYS A 1 174 ? -13.749 -10.230 99.866 1.00 38.66 154 LYS A O 1
ATOM 1253 N N . ALA A 1 175 ? -13.214 -8.437 101.120 1.00 35.76 155 ALA A N 1
ATOM 1254 C CA . ALA A 1 175 ? -11.805 -8.798 101.254 1.00 34.90 155 ALA A CA 1
ATOM 1255 C C . ALA A 1 175 ? -11.604 -10.077 102.060 1.00 35.71 155 ALA A C 1
ATOM 1256 O O . ALA A 1 175 ? -10.527 -10.672 102.023 1.00 34.37 155 ALA A O 1
ATOM 1258 N N . GLN A 1 176 ? -12.639 -10.500 102.782 1.00 37.46 156 GLN A N 1
ATOM 1259 C CA . GLN A 1 176 ? -12.564 -11.712 103.592 1.00 38.78 156 GLN A CA 1
ATOM 1260 C C . GLN A 1 176 ? -12.288 -12.942 102.730 1.00 38.24 156 GLN A C 1
ATOM 1261 O O . GLN A 1 176 ? -11.771 -13.948 103.215 1.00 39.13 156 GLN A O 1
ATOM 1267 N N . ASN A 1 177 ? -12.636 -12.851 101.450 1.00 37.28 157 ASN A N 1
ATOM 1268 C CA . ASN A 1 177 ? -12.389 -13.929 100.503 1.00 38.51 157 ASN A CA 1
ATOM 1269 C C . ASN A 1 177 ? -11.239 -13.603 99.557 1.00 36.23 157 ASN A C 1
ATOM 1270 O O . ASN A 1 177 ? -11.147 -14.163 98.463 1.00 36.59 157 ASN A O 1
ATOM 1275 N N . ALA A 1 178 ? -10.363 -12.695 99.976 1.00 34.08 158 ALA A N 1
ATOM 1276 C CA . ALA A 1 178 ? -9.260 -12.269 99.124 1.00 32.65 158 ALA A CA 1
ATOM 1277 C C . ALA A 1 178 ? -7.912 -12.300 99.839 1.00 31.28 158 ALA A C 1
ATOM 1278 O O . ALA A 1 178 ? -7.820 -12.011 101.034 1.00 30.51 158 ALA A O 1
ATOM 1280 N N . PHE A 1 179 ? -6.874 -12.662 99.091 1.00 30.96 159 PHE A N 1
ATOM 1281 C CA . PHE A 1 179 ? -5.497 -12.537 99.551 1.00 30.23 159 PHE A CA 1
ATOM 1282 C C . PHE A 1 179 ? -4.818 -11.410 98.781 1.00 29.09 159 PHE A C 1
ATOM 1283 O O . PHE A 1 179 ? -5.026 -11.264 97.576 1.00 29.65 159 PHE A O 1
ATOM 1291 N N . PHE A 1 180 ? -4.013 -10.615 99.477 1.00 27.95 160 PHE A N 1
ATOM 1292 C CA . PHE A 1 180 ? -3.335 -9.482 98.857 1.00 27.29 160 PHE A CA 1
ATOM 1293 C C . PHE A 1 180 ? -1.825 -9.695 98.815 1.00 27.05 160 PHE A C 1
ATOM 1294 O O . PHE A 1 180 ? -1.221 -10.115 99.801 1.00 26.99 160 PHE A O 1
ATOM 1302 N N . TYR A 1 181 ? -1.218 -9.398 97.670 1.00 26.35 161 TYR A N 1
ATOM 1303 C CA . TYR A 1 181 ? 0.219 -9.581 97.502 1.00 25.97 161 TYR A CA 1
ATOM 1304 C C . TYR A 1 181 ? 0.869 -8.373 96.840 1.00 24.91 161 TYR A C 1
ATOM 1305 O O . TYR A 1 181 ? 0.377 -7.869 95.831 1.00 24.29 161 TYR A O 1
ATOM 1314 N N . CYS A 1 182 ? 1.977 -7.908 97.406 1.00 24.34 162 CYS A N 1
ATOM 1315 C CA . CYS A 1 182 ? 2.748 -6.854 96.762 1.00 25.19 162 CYS A CA 1
ATOM 1316 C C . CYS A 1 182 ? 3.846 -7.481 95.914 1.00 26.95 162 CYS A C 1
ATOM 1317 O O . CYS A 1 182 ? 4.908 -7.847 96.422 1.00 27.25 162 CYS A O 1
ATOM 1320 N N . GLU A 1 183 ? 3.577 -7.609 94.620 1.00 29.25 163 GLU A N 1
ATOM 1321 C CA . GLU A 1 183 ? 4.503 -8.258 93.702 1.00 3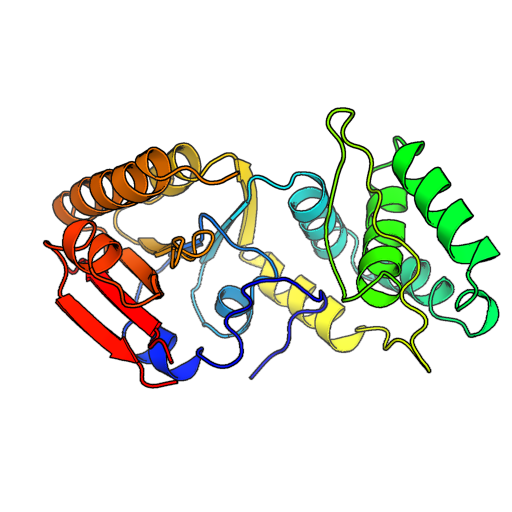0.07 163 GLU A CA 1
ATOM 1322 C C . GLU A 1 183 ? 4.199 -7.856 92.265 1.00 30.11 163 GLU A C 1
ATOM 1323 O O . GLU A 1 183 ? 3.118 -7.344 91.970 1.00 29.62 163 GLU A O 1
ATOM 1329 N N . SER A 1 184 ? 5.158 -8.085 91.375 1.00 31.14 164 SER A N 1
ATOM 1330 C CA . SER A 1 184 ? 4.983 -7.755 89.967 1.00 32.26 164 SER A CA 1
ATOM 1331 C C . SER A 1 184 ? 4.079 -8.778 89.286 1.00 32.14 164 SER A C 1
ATOM 1332 O O . SER A 1 184 ? 3.842 -9.863 89.822 1.00 32.18 164 SER A O 1
ATOM 1335 N N . TYR A 1 185 ? 3.585 -8.428 88.101 1.00 32.28 165 TYR A N 1
ATOM 1336 C CA . TYR A 1 185 ? 2.577 -9.226 87.406 1.00 32.66 165 TYR A CA 1
ATOM 1337 C C . TYR A 1 185 ? 3.019 -10.662 87.125 1.00 35.17 165 TYR A C 1
ATOM 1338 O O . TYR A 1 185 ? 2.205 -11.581 87.178 1.00 35.89 165 TYR A O 1
ATOM 1347 N N . ALA A 1 186 ? 4.302 -10.855 86.834 1.00 36.37 166 ALA A N 1
ATOM 1348 C CA . ALA A 1 186 ? 4.815 -12.181 86.499 1.00 38.57 166 ALA A CA 1
ATOM 1349 C C . ALA A 1 186 ? 4.658 -13.161 87.658 1.00 38.57 166 ALA A C 1
ATOM 1350 O O . ALA A 1 186 ? 4.339 -14.333 87.454 1.00 39.10 166 ALA A O 1
ATOM 1352 N N . ASP A 1 187 ? 4.882 -12.674 88.873 1.00 37.57 167 ASP A N 1
ATOM 1353 C CA . ASP A 1 187 ? 4.804 -13.516 90.060 1.00 37.40 167 ASP A CA 1
ATOM 1354 C C . ASP A 1 187 ? 3.360 -13.821 90.450 1.00 35.06 167 ASP A C 1
ATOM 1355 O O . ASP A 1 187 ? 3.048 -14.932 90.876 1.00 34.87 167 ASP A O 1
ATOM 1360 N N . SER A 1 188 ? 2.482 -12.835 90.303 1.00 33.53 168 SER A N 1
ATOM 1361 C CA . SER A 1 188 ? 1.086 -13.007 90.692 1.00 33.16 168 SER A CA 1
ATOM 1362 C C . SER A 1 188 ? 0.331 -13.909 89.720 1.00 34.61 168 SER A C 1
ATOM 1363 O O . SER A 1 188 ? -0.551 -14.664 90.125 1.00 35.12 168 SER A O 1
ATOM 1366 N N . MET A 1 189 ? 0.682 -13.833 88.440 1.00 35.57 169 MET A N 1
ATOM 1367 C CA . MET A 1 189 ? 0.040 -14.666 87.427 1.00 37.05 169 MET A CA 1
ATOM 1368 C C . MET A 1 189 ? 0.517 -16.108 87.532 1.00 39.03 169 MET A C 1
ATOM 1369 O O . MET A 1 189 ? -0.122 -17.022 87.014 1.00 40.24 169 MET A O 1
ATOM 1374 N N . ALA A 1 190 ? 1.643 -16.305 88.211 1.00 39.02 170 ALA A N 1
ATOM 1375 C CA . ALA A 1 190 ? 2.163 -17.642 88.468 1.00 41.08 170 ALA A CA 1
ATOM 1376 C C . ALA A 1 190 ? 1.358 -18.339 89.560 1.00 41.21 170 ALA A C 1
ATOM 1377 O O . ALA A 1 190 ? 1.472 -19.550 89.750 1.00 42.38 170 ALA A O 1
ATOM 1379 N N . ARG A 1 191 ? 0.547 -17.567 90.277 1.00 40.71 171 ARG A N 1
ATOM 1380 C CA . ARG A 1 191 ? -0.272 -18.106 91.357 1.00 42.39 171 ARG A CA 1
ATOM 1381 C C . ARG A 1 191 ? -1.553 -18.741 90.831 1.00 45.98 171 ARG A C 1
ATOM 1382 O O . ARG A 1 191 ? -2.223 -19.489 91.542 1.00 45.22 171 ARG A O 1
ATOM 1390 N N . ALA A 1 192 ? -1.890 -18.433 89.583 1.00 51.45 172 ALA A N 1
ATOM 1391 C CA . ALA A 1 192 ? -3.121 -18.920 88.979 1.00 56.80 172 ALA A CA 1
ATOM 1392 C C . ALA A 1 192 ? -3.075 -20.423 88.739 1.00 60.37 172 ALA A C 1
ATOM 1393 O O . ALA A 1 192 ? -2.133 -20.931 88.131 1.00 61.94 172 ALA A O 1
ATOM 1395 N N . ASP A 1 193 ? -4.072 -21.195 89.149 1.00 60.74 173 ASP A N 1
ATOM 1396 C CA . ASP A 1 193 ? -4.235 -22.636 88.936 1.00 64.70 173 ASP A CA 1
ATOM 1397 C C . ASP A 1 193 ? -5.409 -22.933 87.999 1.00 65.97 173 ASP A C 1
ATOM 1398 O O . ASP A 1 193 ? -5.942 -22.031 87.356 1.00 65.15 173 ASP A O 1
ATOM 1403 N N . ASP A 1 194 ? -5.748 -24.092 87.806 1.00 67.54 174 ASP A N 1
ATOM 1404 C CA . ASP A 1 194 ? -6.711 -24.502 86.788 1.00 69.36 174 ASP A CA 1
ATOM 1405 C C . ASP A 1 194 ? -8.067 -23.840 86.988 1.00 67.95 174 ASP A C 1
ATOM 1406 O O . ASP A 1 194 ? -8.753 -23.505 86.014 1.00 68.48 174 ASP A O 1
ATOM 1411 N N . SER A 1 195 ? -8.448 -23.651 88.249 1.00 64.40 175 SER A N 1
ATOM 1412 C CA . SER A 1 195 ? -9.758 -23.099 88.579 1.00 62.35 175 SER A CA 1
ATOM 1413 C C . SER A 1 195 ? -9.727 -21.575 88.682 1.00 57.83 175 SER A C 1
ATOM 1414 O O . SER A 1 195 ? -10.597 -20.970 89.313 1.00 57.32 175 SER A O 1
ATOM 1417 N N . SER A 1 196 ? -8.733 -20.960 88.047 1.00 54.40 176 SER A N 1
ATOM 1418 C CA . SER A 1 196 ? -8.553 -19.517 88.140 1.00 49.82 176 SER A CA 1
ATOM 1419 C C . SER A 1 196 ? -8.908 -18.797 86.847 1.00 47.59 176 SER A C 1
ATOM 1420 O O . SER A 1 196 ? -8.793 -19.354 85.754 1.00 48.59 176 SER A O 1
ATOM 1423 N N . VAL A 1 197 ? -9.353 -17.554 86.992 1.00 43.86 177 VAL A N 1
ATOM 1424 C CA . VAL A 1 197 ? -9.538 -16.647 85.870 1.00 41.98 177 VAL A CA 1
ATOM 1425 C C . VAL A 1 197 ? -8.677 -15.417 86.126 1.00 39.09 177 VAL A C 1
ATOM 1426 O O . VAL A 1 197 ? -8.683 -14.873 87.229 1.00 37.81 177 VAL A O 1
ATOM 1430 N N . VAL A 1 198 ? -7.923 -14.988 85.120 1.00 38.45 178 VAL A N 1
ATOM 1431 C CA . VAL A 1 198 ? -7.006 -13.867 85.296 1.00 36.66 178 VAL A CA 1
ATOM 1432 C C . VAL A 1 198 ? -7.453 -12.637 84.512 1.00 35.85 178 VAL A C 1
ATOM 1433 O O . VAL A 1 198 ? -7.605 -12.692 83.293 1.00 36.71 178 VAL A O 1
ATOM 1437 N N . TYR A 1 199 ? -7.671 -11.531 85.218 1.00 34.10 179 TYR A N 1
ATOM 1438 C CA . TYR A 1 199 ? -7.964 -10.261 84.563 1.00 33.52 179 TYR A CA 1
ATOM 1439 C C . TYR A 1 199 ? -6.808 -9.284 84.739 1.00 32.37 179 TYR A C 1
ATOM 1440 O O . TYR A 1 199 ? -6.407 -8.981 85.862 1.00 31.28 179 TYR A O 1
ATOM 1449 N N . CYS A 1 200 ? -6.286 -8.786 83.624 1.00 32.90 180 CYS A N 1
ATOM 1450 C CA . CYS A 1 200 ? -5.163 -7.859 83.658 1.00 32.29 180 CYS A CA 1
ATOM 1451 C C . CYS A 1 200 ? -5.565 -6.459 83.217 1.00 32.61 180 CYS A C 1
ATOM 1452 O O . CYS A 1 200 ? -6.117 -6.271 82.133 1.00 33.20 180 CYS A O 1
ATOM 1455 N N . ASP A 1 201 ? -5.278 -5.478 84.066 1.00 29.47 181 ASP A N 1
ATOM 1456 C CA . ASP A 1 201 ? -5.495 -4.082 83.719 1.00 29.85 181 ASP A CA 1
ATOM 1457 C C . ASP A 1 201 ? -4.189 -3.312 83.879 1.00 29.95 181 ASP A C 1
ATOM 1458 O O . ASP A 1 201 ? -4.037 -2.526 84.814 1.00 28.90 181 ASP A O 1
ATOM 1463 N N . PRO A 1 202 ? -3.236 -3.538 82.961 1.00 30.89 182 PRO A N 1
ATOM 1464 C CA . PRO A 1 202 ? -1.921 -2.900 83.062 1.00 30.92 182 PRO A CA 1
ATOM 1465 C C . PRO A 1 202 ? -2.004 -1.399 82.825 1.00 31.45 182 PRO A C 1
ATOM 1466 O O . PRO A 1 202 ? -3.020 -0.928 82.311 1.00 31.74 182 PRO A O 1
ATOM 1470 N N . PRO A 1 203 ? -0.956 -0.653 83.208 1.00 31.36 183 PRO A N 1
ATOM 1471 C CA . PRO A 1 203 ? -0.879 0.763 82.841 1.00 32.70 183 PRO A CA 1
ATOM 1472 C C . PRO A 1 203 ? -1.080 0.953 81.339 1.00 34.08 183 PRO A C 1
ATOM 1473 O O . PRO A 1 203 ? -0.576 0.150 80.553 1.00 34.87 183 PRO A O 1
ATOM 1477 N N . TYR A 1 204 ? -1.821 1.990 80.961 1.00 35.27 184 TYR A N 1
ATOM 1478 C CA . TYR A 1 204 ? -2.176 2.235 79.565 1.00 37.64 184 TYR A CA 1
ATOM 1479 C C . TYR A 1 204 ? -0.971 2.231 78.628 1.00 39.12 184 TYR A C 1
ATOM 1480 O O . TYR A 1 204 ? 0.100 2.728 78.973 1.00 39.18 184 TYR A O 1
ATOM 1489 N N . ALA A 1 205 ? -1.153 1.655 77.445 1.00 40.14 185 ALA A N 1
ATOM 1490 C CA . ALA A 1 205 ? -0.136 1.721 76.407 1.00 42.62 185 ALA A CA 1
ATOM 1491 C C . ALA A 1 205 ? -0.042 3.152 75.890 1.00 43.64 185 ALA A C 1
ATOM 1492 O O . ALA A 1 205 ? -1.057 3.839 75.782 1.00 43.86 185 ALA A O 1
ATOM 1494 N N . PRO A 1 206 ? 1.180 3.611 75.579 1.00 44.98 186 PRO A N 1
ATOM 1495 C CA . PRO A 1 206 ? 1.380 4.980 75.092 1.00 46.53 186 PRO A CA 1
ATOM 1496 C C . PRO A 1 206 ? 0.719 5.219 73.737 1.00 49.27 186 PRO A C 1
ATOM 1497 O O . PRO A 1 206 ? 0.676 4.316 72.902 1.00 49.59 186 PRO A O 1
ATOM 1501 N N . LEU A 1 207 ? 0.207 6.428 73.529 1.00 51.06 187 LEU A N 1
ATOM 1502 C CA . LEU A 1 207 ? -0.472 6.765 72.284 1.00 54.21 187 LEU A CA 1
ATOM 1503 C C . LEU A 1 207 ? 0.473 7.430 71.290 1.00 57.23 187 LEU A C 1
ATOM 1504 O O . LEU A 1 207 ? 0.196 7.472 70.091 1.00 59.30 187 LEU A O 1
ATOM 1509 N N . SER A 1 208 ? 1.586 7.954 71.793 1.00 57.93 188 SER A N 1
ATOM 1510 C CA . SER A 1 208 ? 2.561 8.633 70.947 1.00 61.20 188 SER A CA 1
ATOM 1511 C C . SER A 1 208 ? 3.981 8.169 71.256 1.00 61.54 188 SER A C 1
ATOM 1512 O O . SER A 1 208 ? 4.242 7.606 72.319 1.00 59.61 188 SER A O 1
ATOM 1514 N N . SER A 1 220 ? 7.914 2.896 85.873 1.00 65.50 200 SER A N 1
ATOM 1515 C CA . SER A 1 220 ? 7.163 3.029 84.630 1.00 65.34 200 SER A CA 1
ATOM 1516 C C . SER A 1 220 ? 6.988 1.678 83.941 1.00 65.04 200 SER A C 1
ATOM 1517 O O . SER A 1 220 ? 7.884 0.834 83.971 1.00 65.83 200 SER A O 1
ATOM 1519 N N . PHE A 1 221 ? 5.829 1.476 83.323 1.00 57.89 201 PHE A N 1
ATOM 1520 C CA . PHE A 1 221 ? 5.543 0.227 82.628 1.00 51.34 201 PHE A CA 1
ATOM 1521 C C . PHE A 1 221 ? 6.051 0.298 81.194 1.00 49.89 201 PHE A C 1
ATOM 1522 O O . PHE A 1 221 ? 5.487 1.007 80.361 1.00 50.88 201 PHE A O 1
ATOM 1530 N N . THR A 1 222 ? 7.120 -0.442 80.914 1.00 47.15 202 THR A N 1
ATOM 1531 C CA . THR A 1 222 ? 7.795 -0.365 79.623 1.00 45.65 202 THR A CA 1
ATOM 1532 C C . THR A 1 222 ? 7.033 -1.084 78.515 1.00 43.37 202 THR A C 1
ATOM 1533 O O . THR A 1 222 ? 6.102 -1.845 78.779 1.00 40.59 202 THR A O 1
ATOM 1537 N N . LEU A 1 223 ? 7.444 -0.834 77.275 1.00 44.19 203 LEU A N 1
ATOM 1538 C CA . LEU A 1 223 ? 6.873 -1.510 76.117 1.00 43.98 203 LEU A CA 1
ATOM 1539 C C . LEU A 1 223 ? 7.181 -3.002 76.162 1.00 43.49 203 LEU A C 1
ATOM 1540 O O . LEU A 1 223 ? 6.381 -3.827 75.720 1.00 43.21 203 LEU A O 1
ATOM 1545 N N . GLU A 1 224 ? 8.349 -3.340 76.699 1.00 43.54 204 GLU A N 1
ATOM 1546 C CA . GLU A 1 224 ? 8.754 -4.733 76.841 1.00 44.63 204 GLU A CA 1
ATOM 1547 C C . GLU A 1 224 ? 7.878 -5.444 77.865 1.00 42.10 204 GLU A C 1
ATOM 1548 O O . GLU A 1 224 ? 7.533 -6.612 77.690 1.00 39.17 204 GLU A O 1
ATOM 1554 N N . GLN A 1 225 ? 7.522 -4.734 78.931 1.00 40.00 205 GLN A N 1
ATOM 1555 C CA . GLN A 1 225 ? 6.654 -5.291 79.962 1.00 38.08 205 GLN A CA 1
ATOM 1556 C C . GLN A 1 225 ? 5.247 -5.516 79.419 1.00 36.65 205 GLN A C 1
ATOM 1557 O O . GLN A 1 225 ? 4.585 -6.491 79.777 1.00 35.95 205 GLN A O 1
ATOM 1563 N N . GLN A 1 226 ? 4.796 -4.609 78.557 1.00 36.65 206 GLN A N 1
ATOM 1564 C CA . GLN A 1 226 ? 3.498 -4.748 77.905 1.00 36.38 206 GLN A CA 1
ATOM 1565 C C . GLN A 1 226 ? 3.463 -6.013 77.058 1.00 37.95 206 GLN A C 1
ATOM 1566 O O . GLN A 1 226 ? 2.484 -6.760 77.073 1.00 37.84 206 GLN A O 1
ATOM 1572 N N . ALA A 1 227 ? 4.545 -6.246 76.323 1.00 39.71 207 ALA A N 1
ATOM 1573 C CA . ALA A 1 227 ? 4.660 -7.418 75.465 1.00 41.85 207 ALA A CA 1
ATOM 1574 C C . ALA A 1 227 ? 4.836 -8.694 76.283 1.00 41.99 207 ALA A C 1
ATOM 1575 O O . ALA A 1 227 ? 4.275 -9.737 75.944 1.00 42.94 207 ALA A O 1
ATOM 1577 N N . HIS A 1 228 ? 5.617 -8.608 77.357 1.00 41.06 208 HIS A N 1
ATOM 1578 C CA . HIS A 1 228 ? 5.867 -9.760 78.218 1.00 40.93 208 HIS A CA 1
ATOM 1579 C C . HIS A 1 228 ? 4.590 -10.206 78.919 1.00 39.16 208 HIS A C 1
ATOM 1580 O O . HIS A 1 228 ? 4.398 -11.394 79.178 1.00 39.90 208 HIS A O 1
ATOM 1587 N N . LEU A 1 229 ? 3.720 -9.248 79.226 1.00 37.03 209 LEU A N 1
ATOM 1588 C CA . LEU A 1 229 ? 2.429 -9.557 79.829 1.00 35.73 209 LEU A CA 1
ATOM 1589 C C . LEU A 1 229 ? 1.606 -10.442 78.899 1.00 36.44 209 LEU A C 1
ATOM 1590 O O . LEU A 1 229 ? 0.976 -11.406 79.336 1.00 36.59 209 LEU A O 1
ATOM 1595 N N . ALA A 1 230 ? 1.629 -10.113 77.612 1.00 42.80 210 ALA A N 1
ATOM 1596 C CA . ALA A 1 230 ? 0.907 -10.882 76.606 1.00 44.80 210 ALA A CA 1
ATOM 1597 C C . ALA A 1 230 ? 1.481 -12.290 76.464 1.00 46.84 210 ALA A C 1
ATOM 1598 O O . ALA A 1 230 ? 0.738 -13.255 76.283 1.00 47.43 210 ALA A O 1
ATOM 1600 N N . GLU A 1 231 ? 2.804 -12.399 76.546 1.00 47.54 211 GLU A N 1
ATOM 1601 C CA . GLU A 1 231 ? 3.475 -13.690 76.429 1.00 50.17 211 GLU A CA 1
ATOM 1602 C C . GLU A 1 231 ? 3.122 -14.604 77.601 1.00 49.04 211 GLU A C 1
ATOM 1603 O O . GLU A 1 231 ? 2.960 -15.812 77.430 1.00 51.13 211 GLU A O 1
ATOM 1609 N N . ILE A 1 232 ? 3.001 -14.021 78.789 1.00 46.23 212 ILE A N 1
ATOM 1610 C CA . ILE A 1 232 ? 2.602 -14.776 79.970 1.00 46.07 212 ILE A CA 1
ATOM 1611 C C . ILE A 1 232 ? 1.148 -15.229 79.829 1.00 46.88 212 ILE A C 1
ATOM 1612 O O . ILE A 1 232 ? 0.794 -16.346 80.212 1.00 48.30 212 ILE A O 1
ATOM 1617 N N . ALA A 1 233 ? 0.316 -14.361 79.260 1.00 46.42 213 ALA A N 1
ATOM 1618 C CA . ALA A 1 233 ? -1.085 -14.684 79.010 1.00 46.80 213 ALA A CA 1
ATOM 1619 C C . ALA A 1 233 ? -1.213 -15.873 78.063 1.00 49.83 213 ALA A C 1
ATOM 1620 O O . ALA A 1 233 ? -2.036 -16.764 78.278 1.00 50.26 213 ALA A O 1
ATOM 1622 N N . GLU A 1 234 ? -0.393 -15.877 77.016 1.00 51.55 214 GLU A N 1
ATOM 1623 C CA . GLU A 1 234 ? -0.385 -16.966 76.047 1.00 54.53 214 GLU A CA 1
ATOM 1624 C C . GLU A 1 234 ? 0.003 -18.281 76.712 1.00 54.85 214 GLU A C 1
ATOM 1625 O O . GLU A 1 234 ? -0.560 -19.329 76.407 1.00 57.30 214 GLU A O 1
ATOM 1631 N N . GLY A 1 235 ? 0.966 -18.219 77.626 1.00 53.22 215 GLY A N 1
ATOM 1632 C CA . GLY A 1 235 ? 1.389 -19.398 78.358 1.00 55.10 215 GLY A CA 1
ATOM 1633 C C . GLY A 1 235 ? 0.295 -19.924 79.267 1.00 56.11 215 GLY A C 1
ATOM 1634 O O . GLY A 1 235 ? 0.119 -21.135 79.408 1.00 58.56 215 GLY A O 1
ATOM 1635 N N . LEU A 1 236 ? -0.446 -19.006 79.880 1.00 54.33 216 LEU A N 1
ATOM 1636 C CA . LEU A 1 236 ? -1.526 -19.365 80.792 1.00 55.00 216 LEU A CA 1
ATOM 1637 C C . LEU A 1 236 ? -2.680 -20.068 80.081 1.00 59.07 216 LEU A C 1
ATOM 1638 O O . LEU A 1 236 ? -3.181 -21.088 80.556 1.00 60.36 216 LEU A O 1
ATOM 1643 N N . VAL A 1 237 ? -3.099 -19.522 78.944 1.00 61.77 217 VAL A N 1
ATOM 1644 C CA . VAL A 1 237 ? -4.240 -20.066 78.216 1.00 66.81 217 VAL A CA 1
ATOM 1645 C C . VAL A 1 237 ? -3.902 -21.435 77.620 1.00 72.67 217 VAL A C 1
ATOM 1646 O O . VAL A 1 237 ? -4.788 -22.261 77.398 1.00 75.96 217 VAL A O 1
ATOM 1650 N N . GLU A 1 238 ? -2.616 -21.678 77.388 1.00 75.22 218 GLU A N 1
ATOM 1651 C CA . GLU A 1 238 ? -2.165 -22.967 76.878 1.00 79.84 218 GLU A CA 1
ATOM 1652 C C . GLU A 1 238 ? -2.151 -24.005 77.996 1.00 80.32 218 GLU A C 1
ATOM 1653 O O . GLU A 1 238 ? -2.038 -25.204 77.742 1.00 83.60 218 GLU A O 1
ATOM 1659 N N . ARG A 1 239 ? -2.265 -23.532 79.234 1.00 74.56 219 ARG A N 1
ATOM 1660 C CA . ARG A 1 239 ? -2.448 -24.411 80.382 1.00 72.28 219 ARG A CA 1
ATOM 1661 C C . ARG A 1 239 ? -3.910 -24.385 80.819 1.00 69.93 219 ARG A C 1
ATOM 1662 O O . ARG A 1 239 ? -4.235 -24.716 81.961 1.00 68.65 219 ARG A O 1
ATOM 1670 N N . HIS A 1 240 ? -4.776 -23.975 79.894 1.00 59.07 220 HIS A N 1
ATOM 1671 C CA . HIS A 1 240 ? -6.222 -23.920 80.106 1.00 59.03 220 HIS A CA 1
ATOM 1672 C C . HIS A 1 240 ? -6.608 -22.992 81.253 1.00 55.16 220 HIS A C 1
ATOM 1673 O O . HIS A 1 240 ? -7.469 -23.320 82.071 1.00 54.78 220 HIS A O 1
ATOM 1680 N N . ILE A 1 241 ? -5.959 -21.833 81.301 1.00 51.89 221 ILE A N 1
ATOM 1681 C CA . ILE A 1 241 ? -6.299 -20.789 82.258 1.00 49.24 221 ILE A CA 1
ATOM 1682 C C . ILE A 1 241 ? -6.671 -19.513 81.510 1.00 47.46 221 ILE A C 1
ATOM 1683 O O . ILE A 1 241 ? -5.817 -18.883 80.888 1.00 46.94 221 ILE A O 1
ATOM 1688 N N . PRO A 1 242 ? -7.956 -19.132 81.569 1.00 47.30 222 PRO A N 1
ATOM 1689 C CA . PRO A 1 242 ? -8.480 -17.978 80.829 1.00 46.19 222 PRO A CA 1
ATOM 1690 C C . PRO A 1 242 ? -7.912 -16.648 81.317 1.00 42.75 222 PRO A C 1
ATOM 1691 O O . PRO A 1 242 ? -7.813 -16.417 82.524 1.00 41.04 222 PRO A O 1
ATOM 1695 N N . VAL A 1 243 ? -7.538 -15.787 80.375 1.00 41.80 223 VAL A N 1
ATOM 1696 C CA . VAL A 1 243 ? -6.982 -14.477 80.697 1.00 38.99 223 VAL A CA 1
ATOM 1697 C C . VAL A 1 243 ? -7.694 -13.366 79.925 1.00 39.45 223 VAL A C 1
ATOM 1698 O O . VAL A 1 243 ? -7.859 -13.451 78.707 1.00 41.26 223 VAL A O 1
ATOM 1702 N N . LEU A 1 244 ? -8.116 -12.326 80.639 1.00 37.62 224 LEU A N 1
ATOM 1703 C CA . LEU A 1 244 ? -8.718 -11.159 80.004 1.00 38.06 224 LEU A CA 1
ATOM 1704 C C . LEU A 1 244 ? -7.880 -9.912 80.269 1.00 36.50 224 LEU A C 1
ATOM 1705 O O . LEU A 1 244 ? -7.607 -9.573 81.420 1.00 31.31 224 LEU A O 1
ATOM 1710 N N . ILE A 1 245 ? -7.474 -9.235 79.200 1.00 33.51 225 ILE A N 1
ATOM 1711 C CA . ILE A 1 245 ? -6.651 -8.036 79.321 1.00 32.07 225 ILE A CA 1
ATOM 1712 C C . ILE A 1 245 ? -7.361 -6.822 78.721 1.00 38.47 225 ILE A C 1
ATOM 1713 O O . ILE A 1 245 ? -7.970 -6.916 77.654 1.00 34.75 225 ILE A O 1
ATOM 1718 N N . SER A 1 246 ? -7.293 -5.689 79.416 1.00 37.35 226 SER A N 1
ATOM 1719 C CA . SER A 1 246 ? -7.852 -4.443 78.901 1.00 37.74 226 SER A CA 1
ATOM 1720 C C . SER A 1 246 ? -6.753 -3.408 78.674 1.00 36.39 226 SER A C 1
ATOM 1721 O O . SER A 1 246 ? -5.799 -3.320 79.448 1.00 35.03 226 SER A O 1
ATOM 1724 N N . ASN A 1 247 ? -6.895 -2.630 77.605 1.00 37.21 227 ASN A N 1
ATOM 1725 C CA . ASN A 1 247 ? -5.926 -1.599 77.251 1.00 36.54 227 ASN A CA 1
ATOM 1726 C C . ASN A 1 247 ? -6.522 -0.680 76.194 1.00 38.64 227 ASN A C 1
ATOM 1727 O O . ASN A 1 247 ? -7.638 -0.912 75.728 1.00 40.05 227 ASN A O 1
ATOM 1732 N N . HIS A 1 248 ? -5.789 0.364 75.820 1.00 39.17 228 HIS A N 1
ATOM 1733 C CA . HIS A 1 248 ? -6.199 1.207 74.702 1.00 41.96 228 HIS A CA 1
ATOM 1734 C C . HIS A 1 248 ? -6.217 0.379 73.425 1.00 44.84 228 HIS A C 1
ATOM 1735 O O . HIS A 1 248 ? -5.481 -0.600 73.310 1.00 44.11 228 HIS A O 1
ATOM 1742 N N . ASP A 1 249 ? -7.060 0.763 72.472 1.00 48.16 229 ASP A N 1
ATOM 1743 C CA . ASP A 1 249 ? -7.061 0.107 71.170 1.00 51.04 229 ASP A CA 1
ATOM 1744 C C . ASP A 1 249 ? -6.124 0.844 70.221 1.00 52.61 229 ASP A C 1
ATOM 1745 O O . ASP A 1 249 ? -6.487 1.871 69.647 1.00 53.87 229 ASP A O 1
ATOM 1750 N N . THR A 1 250 ? -4.911 0.317 70.076 1.00 52.72 230 THR A N 1
ATOM 1751 C CA . THR A 1 250 ? -3.909 0.900 69.190 1.00 55.17 230 THR A CA 1
ATOM 1752 C C . THR A 1 250 ? -3.310 -0.167 68.282 1.00 57.38 230 THR A C 1
ATOM 1753 O O . THR A 1 250 ? -3.692 -1.336 68.347 1.00 57.33 230 THR A O 1
ATOM 1757 N N . MET A 1 251 ? -2.364 0.240 67.441 1.00 59.27 231 MET A N 1
ATOM 1758 C CA . MET A 1 251 ? -1.669 -0.695 66.567 1.00 60.91 231 MET A CA 1
ATOM 1759 C C . MET A 1 251 ? -0.755 -1.609 67.379 1.00 58.60 231 MET A C 1
ATOM 1760 O O . MET A 1 251 ? -0.596 -2.787 67.059 1.00 59.10 231 MET A O 1
ATOM 1762 N N . LEU A 1 252 ? -0.163 -1.059 68.435 1.00 56.13 232 LEU A N 1
ATOM 1763 C CA . LEU A 1 252 ? 0.752 -1.814 69.285 1.00 53.63 232 LEU A CA 1
ATOM 1764 C C . LEU A 1 252 ? 0.031 -2.880 70.105 1.00 50.84 232 LEU A C 1
ATOM 1765 O O . LEU A 1 252 ? 0.519 -4.001 70.241 1.00 50.27 232 LEU A O 1
ATOM 1770 N N . THR A 1 253 ? -1.130 -2.526 70.649 1.00 49.97 233 THR A N 1
ATOM 1771 C CA . THR A 1 253 ? -1.884 -3.441 71.502 1.00 49.94 233 THR A CA 1
ATOM 1772 C C . THR A 1 253 ? -2.531 -4.568 70.703 1.00 53.07 233 THR A C 1
ATOM 1773 O O . THR A 1 253 ? -2.658 -5.688 71.196 1.00 52.77 233 THR A O 1
ATOM 1777 N N . ARG A 1 254 ? -2.944 -4.270 69.476 1.00 56.53 234 ARG A N 1
ATOM 1778 C CA . ARG A 1 254 ? -3.477 -5.301 68.590 1.00 59.34 234 ARG A CA 1
ATOM 1779 C C . ARG A 1 254 ? -2.380 -6.290 68.209 1.00 59.22 234 ARG A C 1
ATOM 1780 O O . ARG A 1 254 ? -2.647 -7.469 67.978 1.00 59.23 234 ARG A O 1
ATOM 1788 N N . GLU A 1 255 ? -1.146 -5.799 68.146 1.00 59.69 235 GLU A N 1
ATOM 1789 C CA . GLU A 1 255 ? 0.010 -6.640 67.852 1.00 60.27 235 GLU A CA 1
ATOM 1790 C C . GLU A 1 255 ? 0.360 -7.517 69.049 1.00 57.24 235 GLU A C 1
ATOM 1791 O O . GLU A 1 255 ? 0.590 -8.718 68.906 1.00 58.25 235 GLU A O 1
ATOM 1797 N N . TRP A 1 256 ? 0.399 -6.903 70.227 1.00 52.45 236 TRP A N 1
ATOM 1798 C CA . TRP A 1 256 ? 0.698 -7.610 71.468 1.00 48.65 236 TRP A CA 1
ATOM 1799 C C . TRP A 1 256 ? -0.333 -8.698 71.755 1.00 47.98 236 TRP A C 1
ATOM 1800 O O . TRP A 1 256 ? 0.009 -9.791 72.207 1.00 47.60 236 TRP A O 1
ATOM 1811 N N . TYR A 1 257 ? -1.596 -8.390 71.482 1.00 48.42 237 TYR A N 1
ATOM 1812 C CA . TYR A 1 257 ? -2.695 -9.291 71.808 1.00 48.39 237 TYR A CA 1
ATOM 1813 C C . TYR A 1 257 ? -3.219 -9.996 70.560 1.00 51.92 237 TYR A C 1
ATOM 1814 O O . TYR A 1 257 ? -4.423 -10.210 70.419 1.00 52.89 237 TYR A O 1
ATOM 1823 N N . GLN A 1 258 ? -2.309 -10.358 69.660 1.00 54.41 238 GLN A N 1
ATOM 1824 C CA . GLN A 1 258 ? -2.682 -10.961 68.383 1.00 58.90 238 GLN A CA 1
ATOM 1825 C C . GLN A 1 258 ? -3.354 -12.322 68.544 1.00 61.02 238 GLN A C 1
ATOM 1826 O O . GLN A 1 258 ? -4.228 -12.685 67.758 1.00 63.33 238 GLN A O 1
ATOM 1828 N N . ARG A 1 259 ? -2.950 -13.069 69.566 1.00 60.19 239 ARG A N 1
ATOM 1829 C CA . ARG A 1 259 ? -3.446 -14.429 69.756 1.00 62.20 239 ARG A CA 1
ATOM 1830 C C . ARG A 1 259 ? -4.714 -14.491 70.605 1.00 60.78 239 ARG A C 1
ATOM 1831 O O . ARG A 1 259 ? -5.080 -15.556 71.104 1.00 60.77 239 ARG A O 1
ATOM 1839 N N . ALA A 1 260 ? -5.386 -13.354 70.763 1.00 59.70 240 ALA A N 1
ATOM 1840 C CA . ALA A 1 260 ? -6.608 -13.296 71.560 1.00 59.06 240 ALA A CA 1
ATOM 1841 C C . ALA A 1 260 ? -7.781 -12.766 70.743 1.00 61.39 240 ALA A C 1
ATOM 1842 O O . ALA A 1 260 ? -7.594 -12.004 69.794 1.00 62.99 240 ALA A O 1
ATOM 1844 N N . LYS A 1 261 ? -8.989 -13.177 71.114 1.00 62.34 241 LYS A N 1
ATOM 1845 C CA . LYS A 1 261 ? -10.196 -12.624 70.513 1.00 64.82 241 LYS A CA 1
ATOM 1846 C C . LYS A 1 261 ? -10.357 -11.175 70.960 1.00 63.71 241 LYS A C 1
ATOM 1847 O O . LYS A 1 261 ? -10.569 -10.901 72.142 1.00 62.53 241 LYS A O 1
ATOM 1849 N N . LEU A 1 262 ? -10.249 -10.250 70.012 1.00 65.57 242 LEU A N 1
ATOM 1850 C CA . LEU A 1 262 ? -10.249 -8.826 70.330 1.00 65.06 242 LEU A CA 1
ATOM 1851 C C . LEU A 1 262 ? -11.638 -8.203 70.237 1.00 68.90 242 LEU A C 1
ATOM 1852 O O . LEU A 1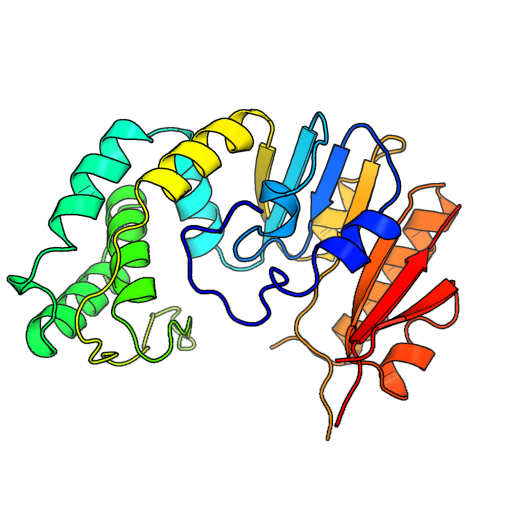 262 ? -12.313 -8.312 69.213 1.00 73.34 242 LEU A O 1
ATOM 1857 N N . HIS A 1 263 ? -12.058 -7.553 71.319 1.00 67.08 243 HIS A N 1
ATOM 1858 C CA . HIS A 1 263 ? -13.331 -6.842 71.351 1.00 69.24 243 HIS A CA 1
ATOM 1859 C C . HIS A 1 263 ? -13.083 -5.343 71.503 1.00 67.92 243 HIS A C 1
ATOM 1860 O O . HIS A 1 263 ? -12.380 -4.913 72.418 1.00 65.52 243 HIS A O 1
ATOM 1867 N N . VAL A 1 264 ? -13.654 -4.549 70.604 1.00 69.31 244 VAL A N 1
ATOM 1868 C CA . VAL A 1 264 ? -13.489 -3.103 70.666 1.00 68.09 244 VAL A CA 1
ATOM 1869 C C . VAL A 1 264 ? -14.615 -2.461 71.471 1.00 67.99 244 VAL A C 1
ATOM 1870 O O . VAL A 1 264 ? -15.793 -2.679 71.188 1.00 70.48 244 VAL A O 1
ATOM 1874 N N . VAL A 1 265 ? -14.244 -1.680 72.481 1.00 65.33 245 VAL A N 1
ATOM 1875 C CA . VAL A 1 265 ? -15.216 -0.943 73.281 1.00 64.61 245 VAL A CA 1
ATOM 1876 C C . VAL A 1 265 ? -15.175 0.540 72.932 1.00 65.41 245 VAL A C 1
ATOM 1877 O O . VAL A 1 265 ? -14.211 1.236 73.257 1.00 62.91 245 VAL A O 1
ATOM 1881 N N . LYS A 1 266 ? -16.222 1.016 72.266 1.00 68.53 246 LYS A N 1
ATOM 1882 C CA . LYS A 1 266 ? -16.309 2.415 71.864 1.00 69.73 246 LYS A CA 1
ATOM 1883 C C . LYS A 1 266 ? -16.445 3.330 73.077 1.00 68.20 246 LYS A C 1
ATOM 1884 O O . LYS A 1 266 ? -17.335 3.145 73.907 1.00 67.89 246 LYS A O 1
ATOM 1886 N N . VAL A 1 267 ? -15.558 4.316 73.174 1.00 67.55 247 VAL A N 1
ATOM 1887 C CA . VAL A 1 267 ? -15.589 5.267 74.279 1.00 66.33 247 VAL A CA 1
ATOM 1888 C C . VAL A 1 267 ? -15.407 6.697 73.781 1.00 68.26 247 VAL A C 1
ATOM 1889 O O . VAL A 1 267 ? -15.119 6.923 72.605 1.00 70.58 247 VAL A O 1
ATOM 1891 N N . LYS A 1 280 ? -9.219 10.731 69.782 1.00 70.05 260 LYS A N 1
ATOM 1892 C CA . LYS A 1 280 ? -10.297 9.763 69.952 1.00 69.92 260 LYS A CA 1
ATOM 1893 C C . LYS A 1 280 ? -9.772 8.333 69.878 1.00 68.26 260 LYS A C 1
ATOM 1894 O O . LYS A 1 280 ? -9.457 7.836 68.796 1.00 69.87 260 LYS A O 1
ATOM 1896 N N . VAL A 1 281 ? -9.680 7.677 71.030 1.00 65.28 261 VAL A N 1
ATOM 1897 C CA . VAL A 1 281 ? -9.206 6.299 71.091 1.00 63.31 261 VAL A CA 1
ATOM 1898 C C . VAL A 1 281 ? -10.218 5.392 71.787 1.00 61.40 261 VAL A C 1
ATOM 1899 O O . VAL A 1 281 ? -10.865 5.793 72.755 1.00 60.60 261 VAL A O 1
ATOM 1903 N N . ASP A 1 282 ? -10.358 4.172 71.280 1.00 61.46 262 ASP A N 1
ATOM 1904 C CA . ASP A 1 282 ? -11.276 3.202 71.864 1.00 60.80 262 ASP A CA 1
ATOM 1905 C C . ASP A 1 282 ? -10.561 2.341 72.897 1.00 58.15 262 ASP A C 1
ATOM 1906 O O . ASP A 1 282 ? -9.334 2.370 73.001 1.00 57.34 262 ASP A O 1
ATOM 1911 N N . GLU A 1 283 ? -11.334 1.574 73.659 1.00 57.44 263 GLU A N 1
ATOM 1912 C CA . GLU A 1 283 ? -10.763 0.646 74.625 1.00 54.45 263 GLU A CA 1
ATOM 1913 C C . GLU A 1 283 ? -10.806 -0.770 74.065 1.00 54.66 263 GLU A C 1
ATOM 1914 O O . GLU A 1 283 ? -11.777 -1.159 73.415 1.00 57.10 263 GLU A O 1
ATOM 1920 N N . LEU A 1 284 ? -9.750 -1.537 74.314 1.00 51.41 264 LEU A N 1
ATOM 1921 C CA . LEU A 1 284 ? -9.642 -2.885 73.766 1.00 51.07 264 LEU A CA 1
ATOM 1922 C C . LEU A 1 284 ? -9.730 -3.950 74.854 1.00 49.09 264 LEU A C 1
ATOM 1923 O O . LEU A 1 284 ? -9.151 -3.803 75.931 1.00 46.30 264 LEU A O 1
ATOM 1928 N N . LEU A 1 285 ? -10.464 -5.020 74.564 1.00 49.81 265 LEU A N 1
ATOM 1929 C CA . LEU A 1 285 ? -10.528 -6.175 75.451 1.00 47.25 265 LEU A CA 1
ATOM 1930 C C . LEU A 1 285 ? -9.983 -7.411 74.745 1.00 46.65 265 LEU A C 1
ATOM 1931 O O . LEU A 1 285 ? -10.496 -7.818 73.702 1.00 48.02 265 LEU A O 1
ATOM 1936 N N . ALA A 1 286 ? -8.941 -8.004 75.317 1.00 44.18 266 ALA A N 1
ATOM 1937 C CA . ALA A 1 286 ? -8.328 -9.195 74.740 1.00 45.49 266 ALA A CA 1
ATOM 1938 C C . ALA A 1 286 ? -8.607 -10.423 75.599 1.00 45.85 266 ALA A C 1
ATOM 1939 O O . ALA A 1 286 ? -8.106 -10.535 76.718 1.00 44.42 266 ALA A O 1
ATOM 1941 N N . LEU A 1 287 ? -9.406 -11.345 75.071 1.00 48.11 267 LEU A N 1
ATOM 1942 C CA . LEU A 1 287 ? -9.753 -12.555 75.807 1.00 48.72 267 LEU A CA 1
ATOM 1943 C C . LEU A 1 287 ? -8.990 -13.773 75.298 1.00 50.50 267 LEU A C 1
ATOM 1944 O O . LEU A 1 287 ? -9.135 -14.171 74.141 1.00 52.35 267 LEU A O 1
ATOM 1949 N N . TYR A 1 288 ? -8.175 -14.357 76.170 1.00 49.75 268 TYR A N 1
ATOM 1950 C CA . TYR A 1 288 ? -7.498 -15.611 75.866 1.00 51.57 268 TYR A CA 1
ATOM 1951 C C . TYR A 1 288 ? -8.315 -16.782 76.405 1.00 53.55 268 TYR A C 1
ATOM 1952 O O . TYR A 1 288 ? -8.197 -17.143 77.576 1.00 51.43 268 TYR A O 1
ATOM 1961 N N . LYS A 1 289 ? -9.147 -17.365 75.547 1.00 57.72 269 LYS A N 1
ATOM 1962 C CA . LYS A 1 289 ? -10.003 -18.480 75.944 1.00 61.15 269 LYS A CA 1
ATOM 1963 C C . LYS A 1 289 ? -9.397 -19.822 75.545 1.00 63.29 269 LYS A C 1
ATOM 1964 O O . LYS A 1 289 ? -9.049 -20.030 74.382 1.00 65.33 269 LYS A O 1
ATOM 1966 N N . PRO A 1 290 ? -9.267 -20.738 76.517 1.00 63.25 270 PRO A N 1
ATOM 1967 C CA . PRO A 1 290 ? -8.706 -22.075 76.293 1.00 64.71 270 PRO A CA 1
ATOM 1968 C C . PRO A 1 290 ? -9.593 -22.938 75.402 1.00 68.72 270 PRO A C 1
ATOM 1969 O O . PRO A 1 290 ? -9.112 -23.823 74.694 1.00 71.04 270 PRO A O 1
#

CATH classification: 3.40.50.150 (+1 more: 1.10.1020.10)

Solvent-accessible surface area: 11823 Å² total; per-residue (Å²): 137,62,106,17,2,10,60,58,89,33,37,5,84,101,30,1,99,54,1,100,74,50,22,34,101,34,93,4,0,0,5,3,34,8,8,10,1,14,4,0,2,12,19,142,26,70,105,4,28,0,0,17,128,22,68,24,0,8,40,0,0,58,17,0,30,144,95,26,102,87,0,1,45,28,0,107,126,12,28,52,117,129,10,43,45,32,133,50,0,84,134,31,53,91,63,1,41,153,20,178,70,74,25,71,50,4,1,0,5,0,0,0,5,23,4,0,104,97,6,68,44,117,71,53,192,206,45,69,4,48,0,48,37,16,79,73,105,180,18,100,27,0,59,70,19,0,84,48,0,4,114,32,0,104,86,2,131,17,62,62,27,42,15,37,84,0,1,79,102,5,74,114,32,3,1,0,3,0,25,3,69,91,2,65,107,138,145,45,66,82,130,57,1,31,76,0,2,109,38,0,43,34,8,24,127,132,121,1,17,0,0,0,0,0,27,22,26,92,67,0,107,120,25,0,73,182,12,60,57,60,79,15,90,104,158,65,54,10,0,3,0,30,4,73,90

Organism: Escherichia coli (strain K12) (NCBI:txid83333)

Radius of gyration: 18.45 Å; Cα contacts (8 Å, |Δi|>4): 428; chains: 1; bounding box: 36×48×48 Å

Foldseek 3Di:
DADFLFDWPLDCLVPQVVCVVQFDDFQEEEELDCTSNNNLLPDDHQAYEYEHQDPLVLLLLVCLQPVVVVLLVLLVVCQDPVCLDQVNLVVLQVCLQPDPDSSSVSSSLSSCQQQFAPSDFDADPVGGTDTGGHNDPGGDRPSVNSVSSNVSCVRYDYDNDHSLVRLVVDDQRYEYEYEDDADDPVVQDLVNLLVNLVSQVVQVVNVHKYKYKYWDDPSNCVSLVQFDWDWAPDVITMIIGISGD

Secondary structure (DSSP, 8-state):
-PPPSS--TT--GGGHHHHHHHPPP-SEEEETT-TT-HHHHT---SEEEEEES-HHHHHHHHHHHHSHHHHHHHHHTTSSGGG-SHHHHHHHHHHHHH---HHHHHHHHHHHHHHBGGG---B-TTS-B-PPB---SS----HHHHHHHHHHHTTEEEEE--HHHHHTT--TTEEEEE-PSPPP-----HHHHHHHHHHHHHHHTTT--EEEEEE-SHHHHHHTTTSEEEEE-----EEEEEE--

Nearest PDB structures (foldseek):
  4rtk-assembly1_A  TM=1.004E+00  e=1.281E-52  Escherichia coli str. K-12 substr. MDS42
  4rtp-assembly1_A  TM=1.000E+00  e=5.881E-49  Escherichia coli str. K-12 substr. MDS42
  2g1p-assembly1_A  TM=9.962E-01  e=4.502E-48  Escherichia coli
  4rts-assembly1_A  TM=1.000E+00  e=7.169E-48  Escherichia coli str. K-12 substr. MDS42
  4rto-assembly1_A  TM=1.001E+00  e=1.926E-47  Escherichia coli str. K-12 substr. MDS42

Sequence (245 aa):
KNRAFLKWAGGKYPLLDDIKRHLPKGECLVEPFVGAGSVFLNTDFSRYILADINSDLISLYNIVKMRTDEYVQAARELFVPETNCAEVYYQFREEFNKSQDPFRRAVLFLYLNRYGYNGLCRYNLRGEFNVPFGRYKKPYFPEAELYHFAEKAQNAFFYCESYADSMARADDSSVVYCDPPYAPLSSFTLEQQAHLAEIAEGLVERHIPVLISNHDTMLTREWYQRAKLHVVKVKVDELLALYKP

GO terms:
  GO:0005515 protein binding (F, IPI)
  GO:0043565 sequence-specific DNA binding (F, IDA)
  GO:0009007 site-specific DNA-methyltransferase (adenine-specific) activity (F, IDA)
  GO:1904047 S-adenosyl-L-methionine binding (F, IDA)
  GO:0006298 mismatch repair (P, EXP)
  GO:0009411 response to UV (P, IMP)
  GO:1902328 bacterial-type DNA replication initiation (P, IMP)
  GO:0006298 mismatch repair (P, IDA)
  GO:0006261 DNA-templated DNA replication (P, IMP)
  GO:0006298 mismatch repair (P, IMP)